Protein AF-A0A2N2F435-F1 (afdb_monomer)

Sequence (342 aa):
MKIKIKKSNLIVPGIILLLVIVFSVFFFSERYNQVNGSFSLNKFQDIAENCEQTNSFGKISFKCSALLERYEEREENTECFFMALVDKDYKLQPITICEEKGVVEFDREEMITEQMVPIELNFYYTRILFGEYNLQKFELSLLMDEEIFELLDKVYPNGAPQMNIRRNALEEVKKAGYYPANDLIIADGKTVKRVFFYLGEIMDAKIEESEMVFDLKLNINREEFLTTLSAQKLSYEKEMDRSTRELSLSNFKDYDMDGITQVMFFYLDEKSNITNADILEYCSKEETDFDSIALCTIAETRNISEFKVKDIDKYIEDVRKSSEDGVVNFDKLIFAFLMLRP

Radius of gyration: 32.24 Å; Cα contacts (8 Å, |Δi|>4): 625; chains: 1; bounding box: 86×68×88 Å

Organism: NCBI:txid2013761

Secondary structure (DSSP, 8-state):
------THHHHHHHHHHHHHHHHHHHHHHHHHHHHH----BSS-HHHHTTSEEEEETTEEEEEEEEEEEEEEEETTTEEEEEEEEE-TTS-EEEEEEEEETTTEE--HHHH-SSSBEEEEEEEEEEEPTTSPEEEEEEEEEEPPHHHHHHHHHHHGGGT---S-B--HHHHHHHHHSEEEEEEEE-GGG-EEEEEEEEEEEEEEEEEETTEEEEEEEEEETTEEEEEEEEESEEEEEETTT---EEEETTTGGGS---EEEEEEEEEEETT----HHHHHHHHTSTT--GGGHHHHHHHHHS-GGGGEES-HHHHHHHHHHT-BTTB---TTSEEEEEEE--

Structure (mmCIF, N/CA/C/O backbone):
data_AF-A0A2N2F435-F1
#
_entry.id   AF-A0A2N2F435-F1
#
loop_
_atom_site.group_PDB
_atom_site.id
_atom_site.type_symbol
_atom_site.label_atom_id
_atom_site.label_alt_id
_atom_site.label_comp_id
_atom_site.label_asym_id
_atom_site.label_entity_id
_atom_site.label_seq_id
_atom_site.pdbx_PDB_ins_code
_atom_site.Cartn_x
_atom_site.Cartn_y
_atom_site.Cartn_z
_atom_site.occupancy
_atom_site.B_iso_or_equiv
_atom_site.auth_seq_id
_atom_site.auth_comp_id
_atom_site.auth_asym_id
_atom_site.auth_atom_id
_atom_site.pdbx_PDB_model_num
ATOM 1 N N . MET A 1 1 ? 51.387 50.678 -57.150 1.00 45.50 1 MET A N 1
ATOM 2 C CA . MET A 1 1 ? 52.231 49.892 -56.221 1.00 45.50 1 MET A CA 1
ATOM 3 C C . MET A 1 1 ? 51.952 48.407 -56.469 1.00 45.50 1 MET A C 1
ATOM 5 O O . MET A 1 1 ? 50.825 47.986 -56.257 1.00 45.50 1 MET A O 1
ATOM 9 N N . LYS A 1 2 ? 52.895 47.632 -57.035 1.00 47.97 2 LYS A N 1
ATOM 10 C CA . LYS A 1 2 ? 52.706 46.187 -57.300 1.00 47.97 2 LYS A CA 1
ATOM 11 C C . LYS A 1 2 ? 53.190 45.399 -56.079 1.00 47.97 2 LYS A C 1
ATOM 13 O O . LYS A 1 2 ? 54.395 45.282 -55.873 1.00 47.97 2 LYS A O 1
ATOM 18 N N . ILE A 1 3 ? 52.267 44.903 -55.257 1.00 57.09 3 ILE A N 1
ATOM 19 C CA . ILE A 1 3 ? 52.600 44.101 -54.073 1.00 57.09 3 ILE A CA 1
ATOM 20 C C . ILE A 1 3 ? 53.081 42.723 -54.554 1.00 57.09 3 ILE A C 1
ATOM 22 O O . ILE A 1 3 ? 52.306 41.937 -55.093 1.00 57.09 3 ILE A O 1
ATOM 26 N N . LYS A 1 4 ? 54.379 42.431 -54.400 1.00 58.16 4 LYS A N 1
ATOM 27 C CA . LYS A 1 4 ? 54.948 41.096 -54.645 1.00 58.16 4 LYS A CA 1
ATOM 28 C C . LYS A 1 4 ? 54.693 40.220 -53.418 1.00 58.16 4 LYS A C 1
ATOM 30 O O . LYS A 1 4 ? 55.495 40.205 -52.489 1.00 58.16 4 LYS A O 1
ATOM 35 N N . ILE A 1 5 ? 53.576 39.500 -53.405 1.00 62.16 5 ILE A N 1
ATOM 36 C CA . ILE A 1 5 ? 53.291 38.505 -52.364 1.00 62.16 5 ILE A CA 1
ATOM 37 C C . ILE A 1 5 ? 54.153 37.264 -52.645 1.00 62.16 5 ILE A C 1
ATOM 39 O O . ILE A 1 5 ? 54.077 36.678 -53.726 1.00 62.16 5 ILE A O 1
ATOM 43 N N . LYS A 1 6 ? 55.008 36.869 -51.693 1.00 65.62 6 LYS A N 1
ATOM 44 C CA . LYS A 1 6 ? 55.746 35.596 -51.770 1.00 65.62 6 LYS A CA 1
ATOM 45 C C . LYS A 1 6 ? 54.745 34.441 -51.689 1.00 65.62 6 LYS A C 1
ATOM 47 O O . LYS A 1 6 ? 53.879 34.455 -50.820 1.00 65.62 6 LYS A O 1
ATOM 52 N N . LYS A 1 7 ? 54.894 33.424 -52.549 1.00 63.28 7 LYS A N 1
ATOM 53 C CA . LYS A 1 7 ? 54.000 32.246 -52.609 1.00 63.28 7 LYS A CA 1
ATOM 54 C C . LYS A 1 7 ? 53.783 31.567 -51.244 1.00 63.28 7 LYS A C 1
ATOM 56 O O . LYS A 1 7 ? 52.703 31.043 -51.008 1.00 63.28 7 LYS A O 1
ATOM 61 N N . SER A 1 8 ? 54.752 31.644 -50.326 1.00 62.69 8 SER A N 1
ATOM 62 C CA . SER A 1 8 ? 54.643 31.126 -48.952 1.00 62.69 8 SER A CA 1
ATOM 63 C C . SER A 1 8 ? 53.549 31.798 -48.109 1.00 62.69 8 SER A C 1
ATOM 65 O O . SER A 1 8 ? 52.962 31.146 -47.253 1.00 62.69 8 SER A O 1
ATOM 67 N N . ASN A 1 9 ? 53.227 33.071 -48.365 1.00 69.25 9 ASN A N 1
ATOM 68 C CA . ASN A 1 9 ? 52.259 33.837 -47.569 1.00 69.25 9 ASN A CA 1
ATOM 69 C C . ASN A 1 9 ? 50.795 33.561 -47.962 1.00 69.25 9 ASN A C 1
ATOM 71 O O . ASN A 1 9 ? 49.891 34.030 -47.280 1.00 69.25 9 ASN A O 1
ATOM 75 N N . LEU A 1 10 ? 50.556 32.807 -49.043 1.00 72.62 10 LEU A N 1
ATOM 76 C CA . LEU A 1 10 ? 49.222 32.368 -49.481 1.00 72.62 10 LEU A CA 1
ATOM 77 C C . LEU A 1 10 ? 48.861 30.960 -48.980 1.00 72.62 10 LEU A C 1
ATOM 79 O O . LEU A 1 10 ? 47.686 30.614 -48.933 1.00 72.62 10 LEU A O 1
ATOM 83 N N . ILE A 1 11 ? 49.854 30.159 -48.577 1.00 78.81 11 ILE A N 1
ATOM 84 C CA . ILE A 1 11 ? 49.644 28.772 -48.133 1.00 78.81 11 ILE A CA 1
ATOM 85 C C . ILE A 1 11 ? 48.959 28.743 -46.762 1.00 78.81 11 ILE A C 1
ATOM 87 O O . ILE A 1 11 ? 47.975 28.036 -46.581 1.00 78.81 11 ILE A O 1
ATOM 91 N N . VAL A 1 12 ? 49.439 29.556 -45.817 1.00 81.81 12 VAL A N 1
ATOM 92 C CA . VAL A 1 12 ? 48.899 29.625 -44.448 1.00 81.81 12 VAL A CA 1
ATOM 93 C C . VAL A 1 12 ? 47.411 30.018 -44.415 1.00 81.81 12 VAL A C 1
ATOM 95 O O . VAL A 1 12 ? 46.631 29.258 -43.843 1.00 81.81 12 VAL A O 1
ATOM 98 N N . PRO A 1 13 ? 46.960 31.122 -45.049 1.00 83.25 13 PRO A N 1
ATOM 99 C CA . PRO A 1 13 ? 45.534 31.454 -45.075 1.00 83.25 13 PRO A CA 1
ATOM 100 C C . PRO A 1 13 ? 44.702 30.427 -45.855 1.00 83.25 13 PRO A C 1
ATOM 102 O O . PRO A 1 13 ? 43.551 30.202 -45.498 1.00 83.25 13 PRO A O 1
ATOM 105 N N . GLY A 1 14 ? 45.275 29.762 -46.866 1.00 86.69 14 GLY A N 1
ATOM 106 C CA . GLY A 1 14 ? 44.610 28.670 -47.582 1.00 86.69 14 GLY A CA 1
ATOM 107 C C . GLY A 1 14 ? 44.338 27.449 -46.698 1.00 86.69 14 GLY A C 1
ATOM 108 O O . GLY A 1 14 ? 43.234 26.914 -46.727 1.00 86.69 14 GLY A O 1
ATOM 109 N N . ILE A 1 15 ? 45.305 27.043 -45.866 1.00 88.50 15 ILE A N 1
ATOM 110 C CA . ILE A 1 15 ? 45.134 25.942 -44.901 1.00 88.50 15 ILE A CA 1
ATOM 111 C C . ILE A 1 15 ? 44.106 26.316 -43.829 1.00 88.50 15 ILE A C 1
ATOM 113 O O . ILE A 1 15 ? 43.246 25.504 -43.501 1.00 88.50 15 ILE A O 1
ATOM 117 N N . ILE A 1 16 ? 44.155 27.548 -43.312 1.00 88.38 16 ILE A N 1
ATOM 118 C CA . ILE A 1 16 ? 43.180 28.025 -42.322 1.00 88.38 16 ILE A CA 1
ATOM 119 C C . ILE A 1 16 ? 41.770 28.031 -42.921 1.00 88.38 16 ILE A C 1
ATOM 121 O O . ILE A 1 16 ? 40.844 27.535 -42.289 1.00 88.38 16 ILE A O 1
ATOM 125 N N . LEU A 1 17 ? 41.603 28.524 -44.153 1.00 89.81 17 LEU A N 1
ATOM 126 C CA . LEU A 1 17 ? 40.316 28.500 -44.849 1.00 89.81 17 LEU A CA 1
ATOM 127 C C . LEU A 1 17 ? 39.808 27.064 -45.036 1.00 89.81 17 LEU A C 1
ATOM 129 O O . LEU A 1 17 ? 38.635 26.800 -44.794 1.00 89.81 17 LEU A O 1
ATOM 133 N N . LEU A 1 18 ? 40.687 26.130 -45.412 1.00 90.38 18 LEU A N 1
ATOM 134 C CA . LEU A 1 18 ? 40.335 24.719 -45.556 1.00 90.38 18 LEU A CA 1
ATOM 135 C C . LEU A 1 18 ? 39.876 24.114 -44.221 1.00 90.38 18 LEU A C 1
ATOM 137 O O . LEU A 1 18 ? 38.847 23.449 -44.183 1.00 90.38 18 LEU A O 1
ATOM 141 N N . LEU A 1 19 ? 40.586 24.389 -43.123 1.00 90.50 19 LEU A N 1
ATOM 142 C CA . LEU A 1 19 ? 40.192 23.937 -41.786 1.00 90.50 19 LEU A CA 1
ATOM 143 C C . LEU A 1 19 ? 38.852 24.536 -41.356 1.00 90.50 19 LEU A C 1
ATOM 145 O O . LEU A 1 19 ? 38.018 23.808 -40.831 1.00 90.50 19 LEU A O 1
ATOM 149 N N . VAL A 1 20 ? 38.608 25.822 -41.626 1.00 91.56 20 VAL A N 1
ATOM 150 C CA . VAL A 1 20 ? 37.315 26.463 -41.344 1.00 91.56 20 VAL A CA 1
ATOM 151 C C . VAL A 1 20 ? 36.203 25.821 -42.167 1.00 91.56 20 VAL A C 1
ATOM 153 O O . VAL A 1 20 ? 35.140 25.558 -41.618 1.00 91.56 20 VAL A O 1
ATOM 156 N N . ILE A 1 21 ? 36.430 25.514 -43.447 1.00 90.12 21 ILE A N 1
ATOM 157 C CA . ILE A 1 21 ? 35.435 24.837 -44.291 1.00 90.12 21 ILE A CA 1
ATOM 158 C C . ILE A 1 21 ? 35.153 23.428 -43.761 1.00 90.12 21 ILE A C 1
ATOM 160 O O . ILE A 1 21 ? 33.991 23.079 -43.591 1.00 90.12 21 ILE A O 1
ATOM 164 N N . VAL A 1 22 ? 36.186 22.643 -43.441 1.00 89.19 22 VAL A N 1
ATOM 165 C CA . VAL A 1 22 ? 36.033 21.286 -42.889 1.00 89.19 22 VAL A CA 1
ATOM 166 C C . VAL A 1 22 ? 35.288 21.324 -41.556 1.00 89.19 22 VAL A C 1
ATOM 168 O O . VAL A 1 22 ? 34.341 20.568 -41.364 1.00 89.19 22 VAL A O 1
ATOM 171 N N . PHE A 1 23 ? 35.657 22.242 -40.662 1.00 87.38 23 PHE A N 1
ATOM 172 C CA . PHE A 1 23 ? 34.996 22.414 -39.371 1.00 87.38 23 PHE A CA 1
ATOM 173 C C . PHE A 1 23 ? 33.547 22.891 -39.530 1.00 87.38 23 PHE A C 1
ATOM 175 O O . PHE A 1 23 ? 32.660 22.400 -38.839 1.00 87.38 23 PHE A O 1
ATOM 182 N N . SER A 1 24 ? 33.280 23.794 -40.479 1.00 85.56 24 SER A N 1
ATOM 183 C CA . SER A 1 24 ? 31.924 24.285 -40.762 1.00 85.56 24 SER A CA 1
ATOM 184 C C . SER A 1 24 ? 31.042 23.191 -41.353 1.00 85.56 24 SER A C 1
ATOM 186 O O . SER A 1 24 ? 29.900 23.047 -40.935 1.00 85.56 24 SER A O 1
ATOM 188 N N . VAL A 1 25 ? 31.568 22.397 -42.291 1.00 85.38 25 VAL A N 1
ATOM 189 C CA . VAL A 1 25 ? 30.866 21.247 -42.885 1.00 85.38 25 VAL A CA 1
ATOM 190 C C . VAL A 1 25 ? 30.602 20.185 -41.820 1.00 85.38 25 VAL A C 1
ATOM 192 O O . VAL A 1 25 ? 29.500 19.652 -41.769 1.00 85.38 25 VAL A O 1
ATOM 195 N N . PHE A 1 26 ? 31.566 19.924 -40.933 1.00 82.38 26 PHE A N 1
ATOM 196 C CA . PHE A 1 26 ? 31.395 19.010 -39.804 1.00 82.38 26 PHE A CA 1
ATOM 197 C C . PHE A 1 26 ? 30.280 19.480 -38.860 1.00 82.38 26 PHE A C 1
ATOM 199 O O . PHE A 1 26 ? 29.346 18.727 -38.595 1.00 82.38 26 PHE A O 1
ATOM 206 N N . PHE A 1 27 ? 30.310 20.747 -38.430 1.00 79.00 27 PHE A N 1
ATOM 207 C CA . PHE A 1 27 ? 29.257 21.326 -37.590 1.00 79.00 27 PHE A CA 1
ATOM 208 C C . PHE A 1 27 ? 27.891 21.333 -38.280 1.00 79.00 27 PHE A C 1
ATOM 210 O O . PHE A 1 27 ? 26.880 21.046 -37.643 1.00 79.00 27 PHE A O 1
ATOM 217 N N . PHE A 1 28 ? 27.843 21.644 -39.577 1.00 76.00 28 PHE A N 1
ATOM 218 C CA . PHE A 1 28 ? 26.595 21.658 -40.335 1.00 76.00 28 PHE A CA 1
ATOM 219 C C . PHE A 1 28 ? 26.034 20.244 -40.525 1.00 76.00 28 PHE A C 1
ATOM 221 O O . PHE A 1 28 ? 24.831 20.052 -40.389 1.00 76.00 28 PHE A O 1
ATOM 228 N N . SER A 1 29 ? 26.891 19.247 -40.765 1.00 69.81 29 SER A N 1
ATOM 229 C CA . SER A 1 29 ? 26.504 17.836 -40.856 1.00 69.81 29 SER A CA 1
ATOM 230 C C . SER A 1 29 ? 25.998 17.286 -39.522 1.00 69.81 29 SER A C 1
ATOM 232 O O . SER A 1 29 ? 24.996 16.577 -39.508 1.00 69.81 29 SER A O 1
ATOM 234 N N . GLU A 1 30 ? 26.658 17.603 -38.405 1.00 67.94 30 GLU A N 1
ATOM 235 C CA . GLU A 1 30 ? 26.198 17.233 -37.058 1.00 67.94 30 GLU A CA 1
ATOM 236 C C . GLU A 1 30 ? 24.819 17.833 -36.771 1.00 67.94 30 GLU A C 1
ATOM 238 O O . GLU A 1 30 ? 23.892 17.125 -36.379 1.00 67.94 30 GLU A O 1
ATOM 243 N N . ARG A 1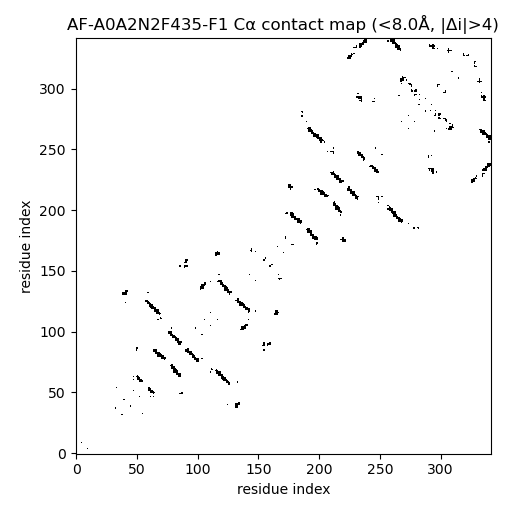 31 ? 24.643 19.129 -37.058 1.00 65.25 31 ARG A N 1
ATOM 244 C CA . ARG A 1 31 ? 23.368 19.808 -36.817 1.00 65.25 31 ARG A CA 1
ATOM 245 C C . ARG A 1 31 ? 22.255 19.334 -37.751 1.00 65.25 31 ARG A C 1
ATOM 247 O O . ARG A 1 31 ? 21.111 19.249 -37.325 1.00 65.25 31 ARG A O 1
ATOM 254 N N . TYR A 1 32 ? 22.568 19.018 -39.006 1.00 65.25 32 TYR A N 1
ATOM 255 C CA . TYR A 1 32 ? 21.594 18.487 -39.961 1.00 65.25 32 TYR A CA 1
ATOM 256 C C . TYR A 1 32 ? 21.107 17.093 -39.547 1.00 65.25 32 TYR A C 1
ATOM 258 O O . TYR A 1 32 ? 19.903 16.849 -39.551 1.00 65.25 32 TYR A O 1
ATOM 266 N N . ASN A 1 33 ? 22.013 16.215 -39.103 1.00 60.62 33 ASN A N 1
ATOM 267 C CA . ASN A 1 33 ? 21.654 14.887 -38.596 1.00 60.62 33 ASN A CA 1
ATOM 268 C C . ASN A 1 33 ? 20.862 14.953 -37.278 1.00 60.62 33 ASN A C 1
ATOM 270 O O . ASN A 1 33 ? 19.983 14.125 -37.065 1.00 60.62 33 ASN A O 1
ATOM 274 N N . GLN A 1 34 ? 21.110 15.958 -36.429 1.00 57.75 34 GLN A N 1
ATOM 275 C CA . GLN A 1 34 ? 20.290 16.208 -35.236 1.00 57.75 34 GLN A CA 1
ATOM 276 C C . GLN A 1 34 ? 18.856 16.662 -35.552 1.00 57.75 34 GLN A C 1
ATOM 278 O O . GLN A 1 34 ? 17.964 16.415 -34.746 1.00 57.75 34 GLN A O 1
ATOM 283 N N . VAL A 1 35 ? 18.630 17.347 -36.680 1.00 53.97 35 VAL A N 1
ATOM 284 C CA . VAL A 1 35 ? 17.336 17.983 -36.998 1.00 53.97 35 VAL A CA 1
ATOM 285 C C . VAL A 1 35 ? 16.493 17.160 -37.984 1.00 53.97 35 VAL A C 1
ATOM 287 O O . VAL A 1 35 ? 15.274 17.184 -37.875 1.00 53.97 35 VAL A O 1
ATOM 290 N N . ASN A 1 36 ? 17.110 16.415 -38.913 1.00 48.41 36 ASN A N 1
ATOM 291 C CA . ASN A 1 36 ? 16.413 15.766 -40.039 1.00 48.41 36 ASN A CA 1
ATOM 292 C C . ASN A 1 36 ? 16.438 14.219 -40.048 1.00 48.41 36 ASN A C 1
ATOM 294 O O . ASN A 1 36 ? 16.112 13.613 -41.064 1.00 48.41 36 ASN A O 1
ATOM 298 N N . GLY A 1 37 ? 16.752 13.575 -38.919 1.00 56.16 37 GLY A N 1
ATOM 299 C CA . GLY A 1 37 ? 16.085 12.317 -38.548 1.00 56.16 37 GLY A CA 1
ATOM 300 C C . GLY A 1 37 ? 16.414 11.043 -39.339 1.00 56.16 37 GLY A C 1
ATOM 301 O O . GLY A 1 37 ? 15.502 10.338 -39.756 1.00 56.16 37 GLY A O 1
ATOM 302 N N . SER A 1 38 ? 17.690 10.669 -39.456 1.00 62.44 38 SER A N 1
ATOM 303 C CA . SER A 1 38 ? 18.047 9.249 -39.611 1.00 62.44 38 SER A CA 1
ATOM 304 C C . SER A 1 38 ? 19.236 8.917 -38.711 1.00 62.44 38 SER A C 1
ATOM 306 O O . SER A 1 38 ? 20.392 9.161 -39.066 1.00 62.44 38 SER A O 1
ATOM 308 N N . PHE A 1 39 ? 18.955 8.416 -37.512 1.00 72.75 39 PHE A N 1
ATOM 309 C CA . PHE A 1 39 ? 19.955 7.789 -36.652 1.00 72.75 39 PHE A CA 1
ATOM 310 C C . PHE A 1 39 ? 19.885 6.270 -36.842 1.00 72.75 39 PHE A C 1
ATOM 312 O O . PHE A 1 39 ? 18.832 5.733 -37.169 1.00 72.75 39 PHE A O 1
ATOM 319 N N . SER A 1 40 ? 21.015 5.595 -36.652 1.00 81.81 40 SER A N 1
ATOM 320 C CA . SER A 1 40 ? 21.094 4.134 -36.603 1.00 81.81 40 SER A CA 1
ATOM 321 C C . SER A 1 40 ? 21.478 3.755 -35.184 1.00 81.81 40 SER A C 1
ATOM 323 O O . SER A 1 40 ? 22.505 4.239 -34.694 1.00 81.81 40 SER A O 1
ATOM 325 N N . LEU A 1 41 ? 20.651 2.948 -34.526 1.00 87.12 41 LEU A N 1
ATOM 326 C CA . LEU A 1 41 ? 20.967 2.334 -33.242 1.00 87.12 41 LEU A CA 1
ATOM 327 C C . LEU A 1 41 ? 21.522 0.930 -33.483 1.00 87.12 41 LEU A C 1
ATOM 329 O O . LEU A 1 41 ? 21.009 0.194 -34.324 1.00 87.12 41 LEU A O 1
ATOM 333 N N . ASN A 1 42 ? 22.538 0.536 -32.718 1.00 88.62 42 ASN A N 1
ATOM 334 C CA . ASN A 1 42 ? 23.088 -0.817 -32.801 1.00 88.62 42 ASN A CA 1
ATOM 335 C C . ASN A 1 42 ? 22.117 -1.896 -32.276 1.00 88.62 42 ASN A C 1
ATOM 337 O O . ASN A 1 42 ? 22.265 -3.075 -32.599 1.00 88.62 42 ASN A O 1
ATOM 341 N N . LYS A 1 43 ? 21.154 -1.503 -31.432 1.00 89.56 43 LYS A N 1
ATOM 342 C CA . LYS A 1 43 ? 20.150 -2.361 -30.790 1.00 89.56 43 LYS A CA 1
ATOM 343 C C . LYS A 1 43 ? 18.820 -1.617 -30.635 1.00 89.56 43 LYS A C 1
ATOM 345 O O . LYS A 1 43 ? 18.798 -0.391 -30.610 1.00 89.56 43 LYS A O 1
ATOM 350 N N . PHE A 1 44 ? 17.727 -2.377 -30.522 1.00 91.00 44 PHE A N 1
ATOM 351 C CA . PHE A 1 44 ? 16.374 -1.911 -30.163 1.00 91.00 44 PHE A CA 1
ATOM 352 C C . PHE A 1 44 ? 15.809 -0.739 -30.990 1.00 91.00 44 PHE A C 1
ATOM 354 O O . PHE A 1 44 ? 14.992 0.030 -30.487 1.00 91.00 44 PHE A O 1
ATOM 361 N N . GLN A 1 45 ? 16.194 -0.626 -32.267 1.00 89.06 45 GLN A N 1
ATOM 362 C CA . GLN A 1 45 ? 15.671 0.390 -33.190 1.00 89.06 45 GLN A CA 1
ATOM 363 C C . GLN A 1 45 ? 14.134 0.364 -33.258 1.00 89.06 45 GLN A C 1
ATOM 365 O O . GLN A 1 45 ? 13.510 1.407 -33.095 1.00 89.06 45 GLN A O 1
ATOM 370 N N . ASP A 1 46 ? 13.539 -0.822 -33.410 1.00 86.75 46 ASP A N 1
ATOM 371 C CA . ASP A 1 46 ? 12.085 -0.995 -33.547 1.00 86.75 46 ASP A CA 1
ATOM 372 C C . ASP A 1 46 ? 11.315 -0.570 -32.282 1.00 86.75 46 ASP A C 1
ATOM 374 O O . ASP A 1 46 ? 10.194 -0.073 -32.357 1.00 86.75 46 ASP A O 1
ATOM 378 N N . ILE A 1 47 ? 11.926 -0.731 -31.102 1.00 88.62 47 ILE A N 1
ATOM 379 C CA . ILE A 1 47 ? 11.340 -0.305 -29.821 1.00 88.62 47 ILE A CA 1
ATOM 380 C C . ILE A 1 47 ? 11.396 1.221 -29.716 1.00 88.62 47 ILE A C 1
ATOM 382 O O . ILE A 1 47 ? 10.406 1.859 -29.363 1.00 88.62 47 ILE A O 1
ATOM 386 N N . ALA A 1 48 ? 12.543 1.808 -30.069 1.00 87.12 48 ALA A N 1
ATOM 387 C CA . ALA A 1 48 ? 12.808 3.238 -29.960 1.00 87.12 48 ALA A CA 1
ATOM 388 C C . ALA A 1 48 ? 11.819 4.110 -30.758 1.00 87.12 48 ALA A C 1
ATOM 390 O O . ALA A 1 48 ? 11.555 5.248 -30.370 1.00 87.12 48 ALA A O 1
ATOM 391 N N . GLU A 1 49 ? 11.229 3.584 -31.837 1.00 84.81 49 GLU A N 1
ATOM 392 C CA . GLU A 1 49 ? 10.223 4.289 -32.644 1.00 84.81 49 GLU A CA 1
ATOM 393 C C . GLU A 1 49 ? 8.943 4.633 -31.870 1.00 84.81 49 GLU A C 1
ATOM 395 O O . GLU A 1 49 ? 8.263 5.608 -32.209 1.00 84.81 49 GLU A O 1
ATOM 400 N N . ASN A 1 50 ? 8.633 3.881 -30.814 1.00 86.56 50 ASN A N 1
ATOM 401 C CA . ASN A 1 50 ? 7.452 4.076 -29.975 1.00 86.56 50 ASN A CA 1
ATOM 402 C C . ASN A 1 50 ? 7.723 4.932 -28.729 1.00 86.56 50 ASN A C 1
ATOM 404 O O . ASN A 1 50 ? 6.796 5.230 -27.984 1.00 86.56 50 ASN A O 1
ATOM 408 N N . CYS A 1 51 ? 8.965 5.364 -28.525 1.00 91.06 51 CYS A N 1
ATOM 409 C CA . CYS A 1 51 ? 9.407 6.032 -27.307 1.00 91.06 51 CYS A CA 1
ATOM 410 C C . CYS A 1 51 ? 9.560 7.549 -27.485 1.00 91.06 51 CYS A C 1
ATOM 412 O O . CYS A 1 51 ? 9.696 8.067 -28.598 1.00 91.06 51 CYS A O 1
ATOM 414 N N . GLU A 1 52 ? 9.588 8.274 -26.370 1.00 90.94 52 GLU A N 1
ATOM 415 C CA . GLU A 1 52 ? 9.969 9.681 -26.338 1.00 90.94 52 GLU A CA 1
ATOM 416 C C . GLU A 1 52 ? 11.485 9.819 -26.496 1.00 90.94 52 GLU A C 1
ATOM 418 O O . GLU A 1 52 ? 12.265 9.220 -25.755 1.00 90.94 52 GLU A O 1
ATOM 423 N N . GLN A 1 53 ? 11.915 10.619 -27.471 1.00 91.19 53 GLN A N 1
ATOM 424 C CA . GLN A 1 53 ? 13.325 10.795 -27.806 1.00 91.19 53 GLN A CA 1
ATOM 425 C C . GLN A 1 53 ? 13.875 12.096 -27.218 1.00 91.19 53 GLN A C 1
ATOM 427 O O . GLN A 1 53 ? 13.359 13.180 -27.488 1.00 91.19 53 G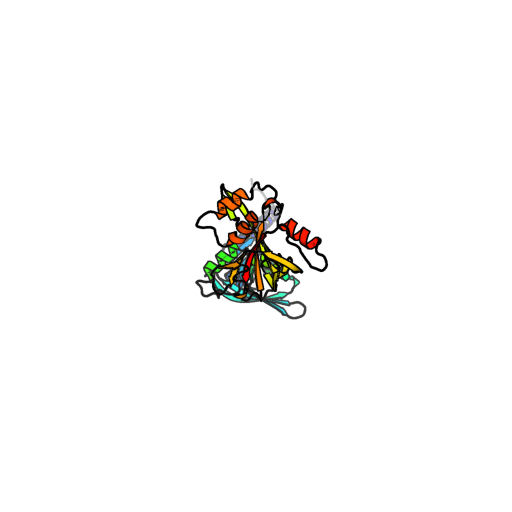LN A O 1
ATOM 432 N N . THR A 1 54 ? 15.006 12.003 -26.517 1.00 90.44 54 THR A N 1
ATOM 433 C CA . THR A 1 54 ? 15.791 13.164 -26.083 1.00 90.44 54 THR A CA 1
ATOM 434 C C . THR A 1 54 ? 17.178 13.136 -26.716 1.00 90.44 54 THR A C 1
ATOM 436 O O . THR A 1 54 ? 17.929 12.170 -26.589 1.00 90.44 54 THR A O 1
ATOM 439 N N . ASN A 1 55 ? 17.543 14.228 -27.392 1.00 85.44 55 ASN A N 1
ATOM 440 C CA . ASN A 1 55 ? 18.832 14.372 -28.065 1.00 85.44 55 ASN A CA 1
ATOM 441 C C . ASN A 1 55 ? 19.733 15.354 -27.320 1.00 85.44 55 ASN A C 1
ATOM 443 O O . ASN A 1 55 ? 19.336 16.477 -27.012 1.00 85.44 55 ASN A O 1
ATOM 447 N N . SER A 1 56 ? 20.988 14.967 -27.115 1.00 83.56 56 SER A N 1
ATOM 448 C CA . SER A 1 56 ? 22.052 15.867 -26.671 1.00 83.56 56 SER A CA 1
ATOM 449 C C . SER A 1 56 ? 23.328 15.630 -27.485 1.00 83.56 56 SER A C 1
ATOM 451 O O . SER A 1 56 ? 23.386 14.760 -28.355 1.00 83.56 56 SER A O 1
ATOM 453 N N . PHE A 1 57 ? 24.352 16.464 -27.298 1.00 80.94 57 PHE A N 1
ATOM 454 C CA . PHE A 1 57 ? 25.566 16.380 -28.112 1.00 80.94 57 PHE A CA 1
ATOM 455 C C . PHE A 1 57 ? 26.233 14.999 -27.974 1.00 80.94 57 PHE A C 1
ATOM 457 O O . PHE A 1 57 ? 26.717 14.641 -26.901 1.00 80.94 57 PHE A O 1
ATOM 464 N N . GLY A 1 58 ? 26.232 14.220 -29.063 1.00 83.00 58 GLY A N 1
ATOM 465 C CA . GLY A 1 58 ? 26.793 12.866 -29.111 1.00 83.00 58 GLY A CA 1
ATOM 466 C C . GLY A 1 58 ? 26.016 11.790 -28.340 1.00 83.00 58 GLY A C 1
ATOM 467 O O . GLY A 1 58 ? 26.493 10.658 -28.273 1.00 83.00 58 GLY A O 1
ATOM 468 N N . LYS A 1 59 ? 24.840 12.100 -27.778 1.00 90.25 59 LYS A N 1
ATOM 469 C CA . LYS A 1 59 ? 24.027 11.159 -26.994 1.00 90.25 59 LYS A CA 1
ATOM 470 C C . LYS A 1 59 ? 22.557 11.234 -27.387 1.00 90.25 59 LYS A C 1
ATOM 472 O O . LYS A 1 59 ? 22.039 12.311 -27.679 1.00 90.25 59 LYS A O 1
ATOM 477 N N . ILE A 1 60 ? 21.892 10.092 -27.353 1.00 91.62 60 ILE A N 1
ATOM 478 C CA . ILE A 1 60 ? 20.452 9.974 -27.572 1.00 91.62 60 ILE A CA 1
ATOM 479 C C . ILE A 1 60 ? 19.886 9.061 -26.493 1.00 91.62 60 ILE A C 1
ATOM 481 O O . ILE A 1 60 ? 20.510 8.055 -26.149 1.00 91.62 60 ILE A O 1
ATOM 485 N N . SER A 1 61 ? 18.744 9.437 -25.934 1.00 93.69 61 SER A N 1
ATOM 486 C CA . SER A 1 61 ? 18.009 8.596 -25.000 1.00 93.69 61 SER A CA 1
ATOM 487 C C . SER A 1 61 ? 16.564 8.430 -25.433 1.00 93.69 61 SER A C 1
ATOM 489 O O . SER A 1 61 ? 15.978 9.339 -26.027 1.00 93.69 61 SER A O 1
ATOM 491 N N . PHE A 1 62 ? 16.014 7.261 -25.131 1.00 94.94 62 PHE A N 1
ATOM 492 C CA . PHE A 1 62 ? 14.626 6.908 -25.395 1.00 94.94 62 PHE A CA 1
ATOM 493 C C . PHE A 1 62 ? 13.958 6.525 -24.089 1.00 94.94 62 PHE A C 1
ATOM 495 O O . PHE A 1 62 ? 14.504 5.694 -23.368 1.00 94.94 62 PHE A O 1
ATOM 502 N N . LYS A 1 63 ? 12.800 7.124 -23.822 1.00 95.44 63 LYS A N 1
ATOM 503 C CA . LYS A 1 63 ? 11.964 6.867 -22.652 1.00 95.44 63 LYS A CA 1
ATOM 504 C C . LYS A 1 63 ? 10.629 6.289 -23.113 1.00 95.44 63 LYS A C 1
ATOM 506 O O . LYS A 1 63 ? 9.956 6.894 -23.946 1.00 95.44 63 LYS A O 1
ATOM 511 N N . CYS A 1 64 ? 10.260 5.119 -22.612 1.00 94.88 64 CYS A N 1
ATOM 512 C CA . CYS A 1 64 ? 9.042 4.412 -23.004 1.00 94.88 64 CYS A CA 1
ATOM 513 C C . CYS A 1 64 ? 8.280 3.949 -21.764 1.00 94.88 64 CYS A C 1
ATOM 515 O O . CYS A 1 64 ? 8.893 3.607 -20.759 1.00 94.88 64 CYS A O 1
ATOM 517 N N . SER A 1 65 ? 6.956 3.866 -21.843 1.00 95.00 65 SER A N 1
ATOM 518 C CA . SER A 1 65 ? 6.155 3.200 -20.813 1.00 95.00 65 SER A CA 1
ATOM 519 C C . SER A 1 65 ? 5.956 1.734 -21.185 1.00 95.00 65 SER A C 1
ATOM 521 O O . SER A 1 65 ? 5.695 1.409 -22.347 1.00 95.00 65 SER A O 1
ATOM 523 N N . ALA A 1 66 ? 6.068 0.839 -20.211 1.00 94.25 66 ALA A N 1
ATOM 524 C CA . ALA A 1 66 ? 5.838 -0.585 -20.409 1.00 94.25 66 ALA A CA 1
ATOM 525 C C . ALA A 1 66 ? 5.212 -1.229 -19.167 1.00 94.25 66 ALA A C 1
ATOM 527 O O . ALA A 1 66 ? 5.237 -0.673 -18.071 1.00 94.25 66 ALA A O 1
ATOM 528 N N . LEU A 1 67 ? 4.656 -2.423 -19.347 1.00 92.56 67 LEU A N 1
ATOM 529 C CA . LEU A 1 67 ? 4.230 -3.306 -18.265 1.00 92.56 67 LEU A CA 1
ATOM 530 C C . LEU A 1 67 ? 5.201 -4.485 -18.207 1.00 92.56 67 LEU A C 1
ATOM 532 O O . LEU A 1 67 ? 5.277 -5.265 -19.155 1.00 92.56 67 LEU A O 1
ATOM 536 N N . LEU A 1 68 ? 5.961 -4.609 -17.123 1.00 93.69 68 LEU A N 1
ATOM 537 C CA . LEU A 1 68 ? 6.833 -5.750 -16.878 1.00 93.69 68 LEU A CA 1
ATOM 538 C C . LEU A 1 68 ? 6.009 -6.938 -16.399 1.00 93.69 68 LEU A C 1
ATOM 540 O O . LEU A 1 68 ? 5.349 -6.865 -15.367 1.00 93.69 68 LEU A O 1
ATOM 544 N N . GLU A 1 69 ? 6.058 -8.030 -17.154 1.00 91.38 69 GLU A N 1
ATOM 545 C CA . GLU A 1 69 ? 5.298 -9.245 -16.856 1.00 91.38 69 GLU A CA 1
ATOM 546 C C . GLU A 1 69 ? 6.141 -10.254 -16.084 1.00 91.38 69 GLU A C 1
ATOM 548 O O . GLU A 1 69 ? 5.666 -10.881 -15.142 1.00 91.38 69 GLU A O 1
ATOM 553 N N . ARG A 1 70 ? 7.394 -10.450 -16.511 1.00 90.94 70 ARG A N 1
ATOM 554 C CA . ARG A 1 70 ? 8.312 -11.399 -15.877 1.00 90.94 70 ARG A CA 1
ATOM 555 C C . ARG A 1 70 ? 9.770 -11.105 -16.208 1.00 90.94 70 ARG A C 1
ATOM 557 O O . ARG A 1 70 ? 10.098 -10.511 -17.237 1.00 90.94 70 ARG A O 1
ATOM 564 N N . TYR A 1 71 ? 10.635 -11.626 -15.351 1.00 92.06 71 TYR A N 1
ATOM 565 C CA . TYR A 1 71 ? 12.087 -11.558 -15.449 1.00 92.06 71 TYR A CA 1
ATOM 566 C C . TYR A 1 71 ? 12.679 -12.971 -15.409 1.00 92.06 71 TYR A C 1
ATOM 568 O O . TYR A 1 71 ? 12.243 -13.810 -14.620 1.00 92.06 71 TYR A O 1
ATOM 576 N N . GLU A 1 72 ? 13.676 -13.230 -16.252 1.00 91.75 72 GLU A N 1
ATOM 577 C CA . GLU A 1 72 ? 14.446 -14.475 -16.258 1.00 91.75 72 GLU A CA 1
ATOM 578 C C . GLU A 1 72 ? 15.947 -14.166 -16.297 1.00 91.75 72 GLU A C 1
ATOM 580 O O . GLU A 1 72 ? 16.420 -13.462 -17.191 1.00 91.75 72 GLU A O 1
ATOM 585 N N . GLU A 1 73 ? 16.718 -14.767 -15.390 1.00 89.62 73 GLU A N 1
ATOM 586 C CA . GLU A 1 73 ? 18.171 -14.876 -15.554 1.00 89.62 73 GLU A CA 1
ATOM 587 C C . GLU A 1 73 ? 18.466 -16.031 -16.521 1.00 89.62 73 GLU A C 1
ATOM 589 O O . GLU A 1 73 ? 18.075 -17.176 -16.271 1.00 89.62 73 GLU A O 1
ATOM 594 N N . ARG A 1 74 ? 19.133 -15.740 -17.644 1.00 86.19 74 ARG A N 1
ATOM 595 C CA . ARG A 1 74 ? 19.560 -16.738 -18.634 1.00 86.19 74 ARG A CA 1
ATOM 596 C C . ARG A 1 74 ? 21.075 -16.769 -18.712 1.00 86.19 74 ARG A C 1
ATOM 598 O O . ARG A 1 74 ? 21.706 -15.731 -18.860 1.00 86.19 74 ARG A O 1
ATOM 605 N N . GLU A 1 75 ? 21.646 -17.973 -18.677 1.00 79.88 75 GLU A N 1
ATOM 606 C CA . GLU A 1 75 ? 23.105 -18.166 -18.636 1.00 79.88 75 GLU A CA 1
ATOM 607 C C . GLU A 1 75 ? 23.749 -17.392 -17.454 1.00 79.88 75 GLU A C 1
ATOM 609 O O . GLU A 1 75 ? 23.059 -16.766 -16.653 1.00 79.88 75 GLU A O 1
ATOM 614 N N . GLU A 1 76 ? 25.065 -17.472 -17.243 1.00 78.88 76 GLU A N 1
ATOM 615 C CA . GLU A 1 76 ? 25.667 -16.884 -16.028 1.00 78.88 76 GLU A CA 1
ATOM 616 C C . GLU A 1 76 ? 25.643 -15.337 -16.000 1.00 78.88 76 GLU A C 1
ATOM 618 O O . GLU A 1 76 ? 25.861 -14.747 -14.939 1.00 78.88 76 GLU A O 1
ATOM 623 N N . ASN A 1 77 ? 25.353 -14.658 -17.121 1.00 87.50 77 ASN A N 1
ATOM 624 C CA . ASN A 1 77 ? 25.519 -13.201 -17.229 1.00 87.50 77 ASN A CA 1
ATOM 625 C C . ASN A 1 77 ? 24.465 -12.452 -18.071 1.00 87.50 77 ASN A C 1
ATOM 627 O O . ASN A 1 77 ? 24.701 -11.295 -18.420 1.00 87.50 77 ASN A O 1
ATOM 631 N N . THR A 1 78 ? 23.322 -13.055 -18.409 1.00 92.19 78 THR A N 1
ATOM 632 C CA . THR A 1 78 ? 22.278 -12.384 -19.206 1.00 92.19 78 THR A CA 1
ATOM 633 C C . THR A 1 78 ? 20.964 -12.278 -18.437 1.00 92.19 78 THR A C 1
ATOM 635 O O . THR A 1 78 ? 20.514 -13.216 -17.782 1.00 92.19 78 THR A O 1
ATOM 638 N N . GLU A 1 79 ? 20.332 -11.116 -18.531 1.00 92.50 79 GLU A N 1
ATOM 639 C CA . GLU A 1 79 ? 19.040 -10.8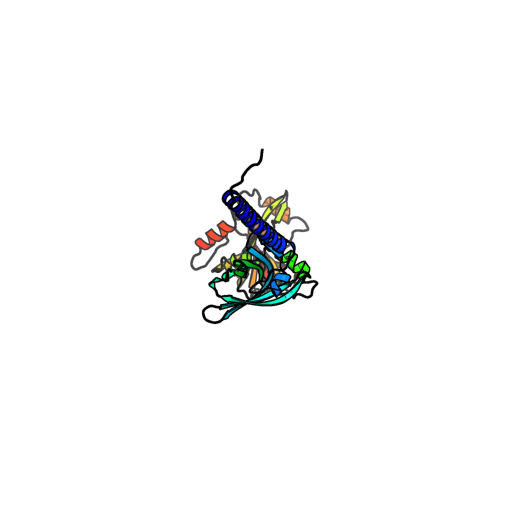09 -17.927 1.00 92.50 79 GLU A CA 1
ATOM 640 C C . GLU A 1 79 ? 18.019 -10.554 -19.020 1.00 92.50 79 GLU A C 1
ATOM 642 O O . GLU A 1 79 ? 18.246 -9.726 -19.902 1.00 92.50 79 GLU A O 1
ATOM 647 N N . CYS A 1 80 ? 16.906 -11.280 -18.965 1.00 93.81 80 CYS A N 1
ATOM 648 C CA . CYS A 1 80 ? 15.821 -11.179 -19.924 1.00 93.81 80 CYS A CA 1
ATOM 649 C C . CYS A 1 80 ? 14.550 -10.642 -19.262 1.00 93.81 80 CYS A C 1
ATOM 651 O O . CYS A 1 80 ? 14.031 -11.222 -18.307 1.00 93.81 80 CYS A O 1
ATOM 653 N N . PHE A 1 81 ? 14.009 -9.576 -19.838 1.00 94.69 81 PHE A N 1
ATOM 654 C CA . PHE A 1 81 ? 12.792 -8.898 -19.414 1.00 94.69 81 PHE A CA 1
ATOM 655 C C . PHE A 1 81 ? 11.703 -9.131 -20.453 1.00 94.69 81 PHE A C 1
ATOM 657 O O . PHE A 1 81 ? 11.887 -8.828 -21.635 1.00 94.69 81 PHE A O 1
ATOM 664 N N . PHE A 1 82 ? 10.570 -9.666 -20.013 1.00 94.31 82 PHE A N 1
ATOM 665 C CA . PHE A 1 82 ? 9.386 -9.869 -20.842 1.00 94.31 82 PHE A CA 1
ATOM 666 C C . PHE A 1 82 ? 8.357 -8.826 -20.443 1.00 94.31 82 PHE A C 1
ATOM 668 O O . PHE A 1 82 ? 7.959 -8.750 -19.278 1.00 94.31 82 PHE A O 1
ATOM 675 N N . MET A 1 83 ? 7.990 -7.984 -21.399 1.00 93.88 83 MET A N 1
ATOM 676 C CA . MET A 1 83 ? 7.223 -6.776 -21.134 1.00 93.88 83 MET A CA 1
ATOM 677 C C . MET A 1 83 ? 6.205 -6.544 -22.243 1.00 93.88 83 MET A C 1
ATOM 679 O O . MET A 1 83 ? 6.399 -6.980 -23.378 1.00 93.88 83 MET A O 1
ATOM 683 N N . ALA A 1 84 ? 5.170 -5.775 -21.939 1.00 92.69 84 ALA A N 1
ATOM 684 C CA . ALA A 1 84 ? 4.285 -5.183 -22.924 1.00 92.69 84 ALA A CA 1
ATOM 685 C C . ALA A 1 84 ? 4.601 -3.686 -23.052 1.00 92.69 84 ALA A C 1
ATOM 687 O O . ALA A 1 84 ? 4.330 -2.907 -22.140 1.00 92.69 84 ALA A O 1
ATOM 688 N N . LEU A 1 85 ? 5.204 -3.285 -24.172 1.00 93.88 85 LEU A N 1
ATOM 689 C CA . LEU A 1 85 ? 5.492 -1.888 -24.493 1.00 93.88 85 LEU A CA 1
ATOM 690 C C . LEU A 1 85 ? 4.196 -1.158 -24.839 1.00 93.88 85 LEU A C 1
ATOM 692 O O . LEU A 1 85 ? 3.385 -1.679 -25.604 1.00 93.88 85 LEU A O 1
ATOM 696 N N . VAL A 1 86 ? 4.027 0.055 -24.325 1.00 92.62 86 VAL A N 1
ATOM 697 C CA . VAL A 1 86 ? 2.912 0.924 -24.698 1.00 92.62 86 VAL A CA 1
ATOM 698 C C . VAL A 1 86 ? 3.338 1.762 -25.898 1.00 92.62 86 VAL A C 1
ATOM 700 O O . VAL A 1 86 ? 4.276 2.552 -25.805 1.00 92.62 86 VAL A O 1
ATOM 703 N N . ASP A 1 87 ? 2.676 1.570 -27.038 1.00 90.44 87 ASP A N 1
ATOM 704 C CA . ASP A 1 87 ? 2.945 2.366 -28.234 1.00 90.44 87 ASP A CA 1
ATOM 705 C C . ASP A 1 87 ? 2.257 3.743 -28.201 1.00 90.44 87 ASP A C 1
ATOM 707 O O . ASP A 1 87 ? 1.516 4.092 -27.278 1.00 90.44 87 ASP A O 1
ATOM 711 N N . LYS A 1 88 ? 2.501 4.551 -29.237 1.00 87.19 88 LYS A N 1
ATOM 712 C CA . LYS A 1 88 ? 1.947 5.911 -29.367 1.00 87.19 88 LYS A CA 1
ATOM 713 C C . LYS A 1 88 ? 0.418 5.954 -29.478 1.00 87.19 88 LYS A C 1
ATOM 715 O O . LYS A 1 88 ? -0.166 7.004 -29.217 1.00 87.19 88 LYS A O 1
ATOM 720 N N . ASP A 1 89 ? -0.212 4.840 -29.849 1.00 88.94 89 ASP A N 1
ATOM 721 C CA . ASP A 1 89 ? -1.666 4.677 -29.913 1.00 88.94 89 ASP A CA 1
ATOM 722 C C . ASP A 1 89 ? -2.228 4.031 -28.628 1.00 88.94 89 ASP A C 1
ATOM 724 O O . ASP A 1 89 ? -3.405 3.668 -28.585 1.00 88.94 89 ASP A O 1
ATOM 728 N N . TYR A 1 90 ? -1.405 3.884 -27.583 1.00 89.56 90 TYR A N 1
ATOM 729 C CA . TYR A 1 90 ? -1.732 3.222 -26.318 1.00 89.56 90 TYR A CA 1
ATOM 730 C C . TYR A 1 90 ? -2.109 1.743 -26.460 1.00 89.56 90 TYR A C 1
ATOM 732 O O . TYR A 1 90 ? -2.867 1.204 -25.649 1.00 89.56 90 TYR A O 1
ATOM 740 N N . LYS A 1 91 ? -1.571 1.062 -27.476 1.00 90.38 91 LYS A N 1
ATOM 741 C CA . LYS A 1 91 ? -1.681 -0.393 -27.612 1.00 90.38 91 LYS A CA 1
ATOM 742 C C . LYS A 1 91 ? -0.473 -1.071 -26.989 1.00 90.38 91 LYS A C 1
ATOM 744 O O . LYS A 1 91 ? 0.640 -0.551 -27.004 1.00 90.38 91 LYS A O 1
ATOM 749 N N . LEU A 1 92 ? -0.716 -2.267 -26.464 1.00 90.81 92 LEU A N 1
ATOM 750 C CA . LEU A 1 92 ? 0.314 -3.112 -25.882 1.00 90.81 92 LEU A CA 1
ATOM 751 C C . LEU A 1 92 ? 0.981 -3.968 -26.958 1.00 90.81 92 LEU A C 1
ATOM 753 O O . LEU A 1 92 ? 0.314 -4.741 -27.649 1.00 90.81 92 LEU A O 1
ATOM 757 N N . GLN A 1 93 ? 2.300 -3.852 -27.069 1.00 91.25 93 GLN A N 1
ATOM 758 C CA . GLN A 1 93 ? 3.129 -4.666 -27.949 1.00 91.25 93 GLN A CA 1
ATOM 759 C C . GLN A 1 93 ? 4.048 -5.556 -27.104 1.00 91.25 93 GLN A C 1
ATOM 761 O O . GLN A 1 93 ? 4.859 -5.030 -26.339 1.00 91.25 93 GLN A O 1
ATOM 766 N N . PRO A 1 94 ? 3.953 -6.893 -27.207 1.00 92.50 94 PRO A N 1
ATOM 767 C CA . PRO A 1 94 ? 4.826 -7.777 -26.451 1.00 92.50 94 PRO A CA 1
ATOM 768 C C . PRO A 1 94 ? 6.265 -7.639 -26.951 1.00 92.50 94 PRO A C 1
ATOM 770 O O . PRO A 1 94 ? 6.538 -7.757 -28.147 1.00 92.50 94 PRO A O 1
ATOM 773 N N . ILE A 1 95 ? 7.190 -7.421 -26.024 1.00 94.25 95 ILE A N 1
ATOM 774 C CA . ILE A 1 95 ? 8.618 -7.291 -26.288 1.00 94.25 95 ILE A CA 1
ATOM 775 C C . ILE A 1 95 ? 9.422 -8.174 -25.333 1.00 94.25 95 ILE A C 1
ATOM 777 O O . ILE A 1 95 ? 9.000 -8.522 -24.229 1.00 94.25 95 ILE A O 1
ATOM 781 N N . THR A 1 96 ? 10.615 -8.555 -25.772 1.00 94.81 96 THR A N 1
ATOM 782 C CA . THR A 1 96 ? 11.595 -9.242 -24.931 1.00 94.81 96 THR A CA 1
ATOM 783 C C . THR A 1 96 ? 12.941 -8.571 -25.112 1.00 94.81 96 THR A C 1
ATOM 785 O O . THR A 1 96 ? 13.410 -8.418 -26.239 1.00 94.81 96 THR A O 1
ATOM 788 N N . ILE A 1 97 ? 13.554 -8.175 -24.003 1.00 93.50 97 ILE A N 1
ATOM 789 C CA . ILE A 1 97 ? 14.866 -7.532 -23.978 1.00 93.50 97 ILE A CA 1
ATOM 790 C C . ILE A 1 97 ? 15.796 -8.422 -23.178 1.00 93.50 97 ILE A C 1
ATOM 792 O O . ILE A 1 97 ? 15.510 -8.691 -22.019 1.00 93.50 97 ILE A O 1
ATOM 796 N N . CYS A 1 98 ? 16.882 -8.879 -23.795 1.00 93.25 98 CYS A N 1
ATOM 797 C CA . CYS A 1 98 ? 17.909 -9.673 -23.134 1.00 93.25 98 CYS A CA 1
ATOM 798 C C . CYS A 1 98 ? 19.250 -8.952 -23.241 1.00 93.25 98 CYS A C 1
ATOM 800 O O . CYS A 1 98 ? 19.731 -8.730 -24.353 1.00 93.25 98 CYS A O 1
ATOM 802 N N . GLU A 1 99 ? 19.850 -8.602 -22.109 1.00 93.12 99 GLU A N 1
ATOM 803 C CA . GLU A 1 99 ? 21.117 -7.869 -22.054 1.00 93.12 99 GLU A CA 1
ATOM 804 C C . GLU A 1 99 ? 22.043 -8.413 -20.969 1.00 93.12 99 GLU A C 1
ATOM 806 O O . GLU A 1 99 ? 21.632 -9.143 -20.069 1.00 93.12 99 GLU A O 1
ATOM 811 N N . GLU A 1 100 ? 23.329 -8.089 -21.079 1.00 92.00 100 GLU A N 1
ATOM 812 C CA . GLU A 1 100 ? 24.302 -8.452 -20.051 1.00 92.00 100 GLU A CA 1
ATOM 813 C C . GLU A 1 100 ? 24.047 -7.670 -18.756 1.00 92.00 100 GLU A C 1
ATOM 815 O O . GLU A 1 100 ? 23.786 -6.467 -18.810 1.00 92.00 100 GLU A O 1
ATOM 820 N N . LYS A 1 101 ? 24.221 -8.314 -17.593 1.00 88.12 101 LYS A N 1
ATOM 821 C CA . LYS A 1 101 ? 23.986 -7.714 -16.258 1.00 88.12 101 LYS A CA 1
ATOM 822 C C . LYS A 1 101 ? 24.637 -6.337 -16.060 1.00 88.12 101 LYS A C 1
ATOM 824 O O . LYS A 1 101 ? 24.101 -5.493 -15.361 1.00 88.12 101 LYS A O 1
ATOM 829 N N . GLY A 1 102 ? 25.797 -6.087 -16.674 1.00 86.31 102 GLY A N 1
ATOM 830 C CA . GLY A 1 102 ? 26.510 -4.806 -16.563 1.00 86.31 102 GLY A CA 1
ATOM 831 C C . GLY A 1 102 ? 25.902 -3.639 -17.355 1.00 86.31 102 GLY A C 1
ATOM 832 O O . GLY A 1 102 ? 26.348 -2.507 -17.189 1.00 86.31 102 GLY A O 1
ATOM 833 N N . VAL A 1 103 ? 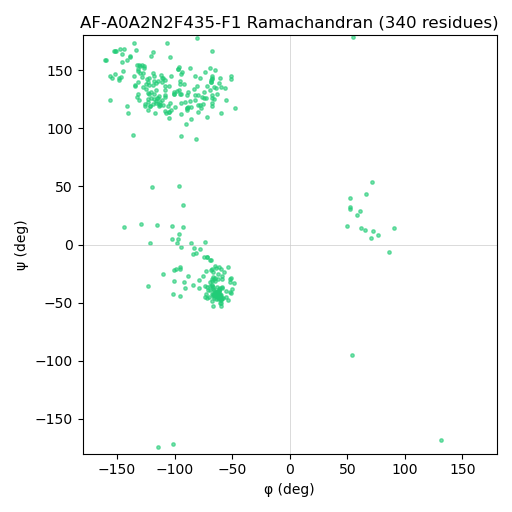24.930 -3.906 -18.231 1.00 90.06 103 VAL A N 1
ATOM 834 C CA . VAL A 1 103 ? 24.246 -2.906 -19.073 1.00 90.06 103 VAL A CA 1
ATOM 835 C C . VAL A 1 103 ? 22.881 -2.525 -18.490 1.00 90.06 103 VAL A C 1
ATOM 837 O O . VAL A 1 103 ? 22.364 -1.451 -18.804 1.00 90.06 103 VAL A O 1
ATOM 840 N N . VAL A 1 104 ? 22.314 -3.390 -17.649 1.00 91.38 104 VAL A N 1
ATOM 841 C CA . VAL A 1 104 ? 20.973 -3.280 -17.075 1.00 91.38 104 VAL A CA 1
ATOM 842 C C . VAL A 1 104 ? 21.044 -2.656 -15.680 1.00 91.38 104 VAL A C 1
ATOM 844 O O . VAL A 1 104 ? 21.837 -3.077 -14.843 1.0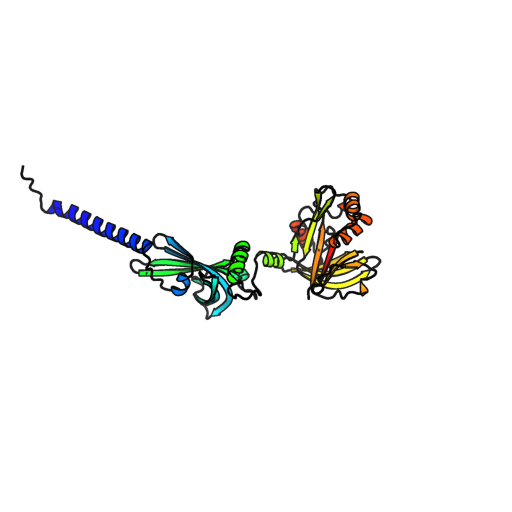0 91.38 104 VAL A O 1
ATOM 847 N N . GLU A 1 105 ? 20.188 -1.676 -15.404 1.00 92.88 105 GLU A N 1
ATOM 848 C CA . GLU A 1 105 ? 20.005 -1.108 -14.067 1.00 92.88 105 GLU A CA 1
ATOM 849 C C . GLU A 1 105 ? 18.528 -1.157 -13.670 1.00 92.88 105 GLU A C 1
ATOM 851 O O . GLU A 1 105 ? 17.679 -0.604 -14.368 1.00 92.88 105 GLU A O 1
ATOM 856 N N . PHE A 1 106 ? 18.222 -1.842 -12.566 1.00 92.81 106 PHE A N 1
ATOM 857 C CA . PHE A 1 106 ? 16.869 -1.945 -12.021 1.00 92.81 106 PHE A CA 1
ATOM 858 C C . PHE A 1 106 ? 16.885 -2.350 -10.542 1.00 92.81 106 PHE A C 1
ATOM 860 O O . PHE A 1 106 ? 17.855 -2.947 -10.064 1.00 92.81 106 PHE A O 1
ATOM 867 N N . ASP A 1 107 ? 15.794 -2.064 -9.827 1.00 88.50 107 ASP A N 1
ATOM 868 C CA . ASP A 1 107 ? 15.571 -2.591 -8.479 1.00 88.50 107 ASP A CA 1
ATOM 869 C C . ASP A 1 107 ? 14.909 -3.972 -8.555 1.00 88.50 107 ASP A C 1
ATOM 871 O O . ASP A 1 107 ? 13.730 -4.121 -8.891 1.00 88.50 107 ASP A O 1
ATOM 875 N N . ARG A 1 108 ? 15.685 -5.007 -8.231 1.00 84.69 108 ARG A N 1
ATOM 876 C CA . ARG A 1 108 ? 15.220 -6.393 -8.266 1.00 84.69 108 ARG A CA 1
ATOM 877 C C . ARG A 1 108 ? 14.082 -6.663 -7.280 1.00 84.69 108 ARG A C 1
ATOM 879 O O . ARG A 1 108 ? 13.173 -7.420 -7.621 1.00 84.69 108 ARG A O 1
ATOM 886 N N . GLU A 1 109 ? 14.149 -6.108 -6.071 1.00 81.00 109 GLU A N 1
ATOM 887 C CA . GLU A 1 109 ? 13.170 -6.391 -5.015 1.00 81.00 109 GLU A CA 1
ATOM 888 C C . GLU A 1 109 ? 11.805 -5.794 -5.344 1.00 81.00 109 GLU A C 1
ATOM 890 O O . GLU A 1 109 ? 10.776 -6.362 -4.980 1.00 81.00 109 GLU A O 1
ATOM 895 N N . GLU A 1 110 ? 11.794 -4.664 -6.045 1.00 80.94 110 GLU A N 1
ATOM 896 C CA . GLU A 1 110 ? 10.556 -3.974 -6.384 1.00 80.94 110 GLU A CA 1
ATOM 897 C C . GLU A 1 110 ? 9.939 -4.450 -7.705 1.00 80.94 110 GLU A C 1
ATOM 899 O O . GLU A 1 110 ? 8.723 -4.381 -7.878 1.00 80.94 110 GLU A O 1
ATOM 904 N N . MET A 1 111 ? 10.743 -4.950 -8.646 1.00 83.00 111 MET A N 1
ATOM 905 C CA . MET A 1 111 ? 10.263 -5.286 -9.993 1.00 83.00 111 MET A CA 1
ATOM 906 C C . MET A 1 111 ? 9.875 -6.751 -10.195 1.00 83.00 111 MET A C 1
ATOM 908 O O . MET A 1 111 ? 9.112 -7.054 -11.112 1.00 83.00 111 MET A O 1
ATOM 912 N N . ILE A 1 112 ? 10.368 -7.672 -9.364 1.00 80.88 112 ILE A N 1
ATOM 913 C CA . ILE A 1 112 ? 10.047 -9.099 -9.485 1.00 80.88 112 ILE A CA 1
ATOM 914 C C . ILE A 1 112 ? 8.873 -9.430 -8.567 1.00 80.88 112 ILE A C 1
ATOM 916 O O . ILE A 1 112 ? 9.049 -9.749 -7.393 1.00 80.88 112 ILE A O 1
ATOM 920 N N . THR A 1 113 ? 7.662 -9.375 -9.121 1.00 80.44 113 THR A N 1
ATOM 921 C CA . THR A 1 113 ? 6.425 -9.712 -8.402 1.00 80.44 113 THR A CA 1
ATOM 922 C C . THR A 1 113 ? 5.535 -10.623 -9.247 1.00 80.44 113 THR A C 1
ATOM 924 O O . THR A 1 113 ? 5.761 -10.784 -10.443 1.00 80.44 113 THR A O 1
ATOM 927 N N . GLU A 1 114 ? 4.505 -11.219 -8.641 1.00 81.31 114 GLU A N 1
ATOM 928 C CA . GLU A 1 114 ? 3.474 -11.968 -9.382 1.00 81.31 114 GLU A CA 1
ATOM 929 C C . GLU A 1 114 ? 2.539 -11.054 -10.196 1.00 81.31 114 GLU A C 1
ATOM 931 O O . GLU A 1 114 ? 1.730 -11.531 -10.995 1.00 81.31 114 GLU A O 1
ATOM 936 N N . GLN A 1 115 ? 2.609 -9.741 -9.968 1.00 86.50 115 GLN A N 1
ATOM 937 C CA . GLN A 1 115 ? 1.797 -8.731 -10.634 1.00 86.50 115 GLN A CA 1
ATOM 938 C C . GLN A 1 115 ? 2.553 -8.128 -11.819 1.00 86.50 115 GLN A C 1
ATOM 940 O O . GLN A 1 115 ? 3.780 -8.034 -11.806 1.00 86.50 115 GLN A O 1
ATOM 945 N N . MET A 1 116 ? 1.811 -7.650 -12.819 1.00 89.19 116 MET A N 1
ATOM 946 C CA . MET A 1 116 ? 2.393 -6.819 -13.869 1.00 89.19 116 MET A CA 1
ATOM 947 C C . MET A 1 116 ? 2.830 -5.486 -13.265 1.00 89.19 116 MET A C 1
ATOM 949 O O . MET A 1 116 ? 2.027 -4.804 -12.625 1.00 89.19 116 MET A O 1
ATOM 953 N N . VAL A 1 117 ? 4.089 -5.108 -13.466 1.00 91.94 117 VAL A N 1
ATOM 954 C CA . VAL A 1 117 ? 4.670 -3.898 -12.875 1.00 91.94 117 VAL A CA 1
ATOM 955 C C . VAL A 1 117 ? 4.758 -2.801 -13.934 1.00 91.94 117 VAL A C 1
ATOM 957 O O . VAL A 1 117 ? 5.496 -2.966 -14.906 1.00 91.94 117 VAL A O 1
ATOM 960 N N . PRO A 1 118 ? 4.031 -1.681 -13.791 1.00 92.75 118 PRO A N 1
ATOM 961 C CA . PRO A 1 118 ? 4.209 -0.534 -14.670 1.00 92.75 118 PRO A CA 1
ATOM 962 C C . PRO A 1 118 ? 5.593 0.076 -14.478 1.00 92.75 118 PRO A C 1
ATOM 964 O O . PRO A 1 118 ? 5.983 0.433 -13.365 1.00 92.75 118 PRO A O 1
ATOM 967 N N . ILE A 1 119 ? 6.326 0.200 -15.575 1.00 94.56 119 ILE A N 1
ATOM 968 C CA . ILE A 1 119 ? 7.695 0.692 -15.573 1.00 94.56 119 ILE A CA 1
ATOM 969 C C . ILE A 1 119 ? 7.906 1.747 -16.650 1.00 94.56 119 ILE A C 1
ATOM 971 O O . ILE A 1 119 ? 7.252 1.777 -17.697 1.00 94.56 119 ILE A O 1
ATOM 975 N N . GLU A 1 120 ? 8.883 2.590 -16.381 1.00 95.38 120 GLU A N 1
ATOM 976 C CA . GLU A 1 120 ? 9.543 3.422 -17.356 1.00 95.38 120 GLU A CA 1
ATOM 977 C C . GLU A 1 120 ? 10.809 2.715 -17.840 1.00 95.38 120 GLU A C 1
ATOM 979 O O . GLU A 1 120 ? 11.636 2.250 -17.055 1.00 95.38 120 GLU A O 1
ATOM 984 N N . LEU A 1 121 ? 10.936 2.637 -19.158 1.00 95.06 121 LEU A N 1
ATOM 985 C CA . LEU A 1 121 ? 12.019 1.992 -19.872 1.00 95.06 121 LEU A CA 1
ATOM 986 C C . LEU A 1 121 ? 12.913 3.056 -20.498 1.00 95.06 121 LEU A C 1
ATOM 988 O O . LEU A 1 121 ? 12.491 3.756 -21.422 1.00 95.06 121 LEU A O 1
ATOM 992 N N . ASN A 1 122 ? 14.150 3.158 -20.023 1.00 95.88 122 ASN A N 1
ATOM 993 C CA . ASN A 1 122 ? 15.110 4.146 -20.488 1.00 95.88 122 ASN A CA 1
ATOM 994 C C . ASN A 1 122 ? 16.287 3.480 -21.203 1.00 95.88 122 ASN A C 1
ATOM 996 O O . ASN A 1 122 ? 17.044 2.702 -20.622 1.00 95.88 122 ASN A O 1
ATOM 1000 N N . PHE A 1 123 ? 16.489 3.834 -22.469 1.00 95.25 123 PHE A N 1
ATOM 1001 C CA . PHE A 1 123 ? 17.665 3.430 -23.233 1.00 95.25 123 PHE A CA 1
ATOM 1002 C C . PHE A 1 123 ? 18.588 4.616 -23.441 1.00 95.25 123 PHE A C 1
ATOM 1004 O O . PHE A 1 123 ? 18.165 5.647 -23.964 1.00 95.25 123 PHE A O 1
ATOM 1011 N N . TYR A 1 124 ? 19.866 4.452 -23.120 1.00 95.19 124 TYR A N 1
ATOM 1012 C CA . TYR A 1 124 ? 20.874 5.491 -23.290 1.00 95.19 124 TYR A CA 1
ATOM 1013 C C . TYR A 1 124 ? 21.918 5.050 -24.298 1.00 95.19 124 TYR A C 1
ATOM 1015 O O . TYR A 1 124 ? 22.626 4.064 -24.089 1.00 95.19 124 TYR A O 1
ATOM 1023 N N . TYR A 1 125 ? 22.075 5.827 -25.364 1.00 94.44 125 TYR A N 1
ATOM 1024 C CA . TYR A 1 125 ? 23.053 5.561 -26.403 1.00 94.44 125 TYR A CA 1
ATOM 1025 C C . TYR A 1 125 ? 24.061 6.697 -26.527 1.00 94.44 125 TYR A C 1
ATOM 1027 O O . TYR A 1 125 ? 23.748 7.881 -26.370 1.00 94.44 125 TYR A O 1
ATOM 1035 N N . THR A 1 126 ? 25.290 6.334 -26.881 1.00 92.12 126 THR A N 1
ATOM 1036 C CA . THR A 1 126 ? 26.353 7.285 -27.217 1.00 92.12 126 THR A CA 1
ATOM 1037 C C . THR A 1 126 ? 26.873 6.998 -28.613 1.00 92.12 126 THR A C 1
ATOM 1039 O O . THR A 1 126 ? 27.031 5.846 -29.017 1.00 92.12 126 THR A O 1
ATOM 1042 N N . ARG A 1 127 ? 27.134 8.063 -29.367 1.00 85.12 127 ARG A N 1
ATOM 1043 C CA . ARG A 1 127 ? 27.660 7.963 -30.722 1.00 85.12 127 ARG A CA 1
ATOM 1044 C C . ARG A 1 127 ? 29.162 7.704 -30.698 1.00 85.12 127 ARG A C 1
ATOM 1046 O O . ARG A 1 127 ? 29.912 8.467 -30.089 1.00 85.12 127 ARG A O 1
ATOM 1053 N N . ILE A 1 128 ? 29.614 6.685 -31.423 1.00 80.19 128 ILE A N 1
ATOM 1054 C CA . ILE A 1 128 ? 31.040 6.515 -31.733 1.00 80.19 128 ILE A CA 1
ATOM 1055 C C . ILE A 1 128 ? 31.392 7.404 -32.934 1.00 80.19 128 ILE A C 1
ATOM 1057 O O . ILE A 1 128 ? 30.571 7.605 -33.828 1.00 80.19 128 ILE A O 1
ATOM 1061 N N . LEU A 1 129 ? 32.605 7.969 -32.964 1.00 71.94 129 LEU A N 1
ATOM 1062 C CA . LEU A 1 129 ? 33.083 8.814 -34.067 1.00 71.94 129 LEU A CA 1
ATOM 1063 C C . LEU A 1 129 ? 32.804 8.159 -35.434 1.00 71.94 129 LEU A C 1
ATOM 1065 O O . LEU A 1 129 ? 33.336 7.094 -35.731 1.00 71.94 129 LEU A O 1
ATOM 1069 N N . PHE A 1 130 ? 31.983 8.826 -36.255 1.00 69.12 130 PHE A N 1
ATOM 1070 C CA . PHE A 1 130 ? 31.545 8.390 -37.593 1.00 69.12 130 PHE A CA 1
ATOM 1071 C C . PHE A 1 130 ? 30.735 7.079 -37.656 1.00 69.12 130 PHE A C 1
ATOM 1073 O O . PHE A 1 130 ? 30.540 6.551 -38.749 1.00 69.12 130 PHE A O 1
ATOM 1080 N N . GLY A 1 131 ? 30.238 6.577 -36.523 1.00 71.94 131 GLY A N 1
ATOM 1081 C CA . GLY A 1 131 ? 29.489 5.324 -36.432 1.00 71.94 131 GLY A CA 1
ATOM 1082 C C . GLY A 1 131 ? 28.027 5.485 -36.013 1.00 71.94 131 GLY A C 1
ATOM 1083 O O . GLY A 1 131 ? 27.500 6.599 -35.880 1.00 71.94 131 GLY A O 1
ATOM 1084 N N . GLU A 1 132 ? 27.400 4.329 -35.813 1.00 84.94 132 GLU A N 1
ATOM 1085 C CA . GLU A 1 132 ? 26.088 4.175 -35.188 1.00 84.94 132 GLU A CA 1
ATOM 1086 C C . GLU A 1 132 ? 26.114 4.539 -33.693 1.00 84.94 132 GLU A C 1
ATOM 1088 O O . GLU A 1 132 ? 27.171 4.729 -33.075 1.00 84.94 132 GLU A O 1
ATOM 1093 N N . TYR A 1 133 ? 24.924 4.701 -33.126 1.00 90.06 133 TYR A N 1
ATOM 1094 C CA . TYR A 1 133 ? 24.733 4.917 -31.700 1.00 90.06 133 TYR A CA 1
ATOM 1095 C C . TYR A 1 133 ? 24.759 3.575 -30.975 1.00 90.06 133 TYR A C 1
ATOM 1097 O O . TYR A 1 133 ? 23.968 2.686 -31.283 1.00 90.06 133 TYR A O 1
ATOM 1105 N N . ASN A 1 134 ? 25.641 3.457 -29.983 1.00 91.75 134 ASN A N 1
ATOM 1106 C CA . ASN A 1 134 ? 25.790 2.238 -29.200 1.00 91.75 134 ASN A CA 1
ATOM 1107 C C . ASN A 1 134 ? 25.085 2.356 -27.861 1.00 91.75 134 ASN A C 1
ATOM 1109 O O . ASN A 1 134 ? 25.337 3.316 -27.121 1.00 91.75 134 ASN A O 1
ATOM 1113 N N . LEU A 1 135 ? 24.262 1.354 -27.544 1.00 93.69 135 LEU A N 1
ATOM 1114 C CA . LEU A 1 135 ? 23.642 1.213 -26.233 1.00 93.69 135 LEU A CA 1
ATOM 1115 C C . LEU A 1 135 ? 24.740 1.208 -25.167 1.00 93.69 135 LEU A C 1
ATOM 1117 O O . LEU A 1 135 ? 25.697 0.441 -25.248 1.00 93.69 135 LEU A O 1
ATOM 1121 N N . GLN A 1 136 ? 24.627 2.123 -24.214 1.00 94.00 136 GLN A N 1
ATOM 1122 C CA . GLN A 1 136 ? 25.507 2.215 -23.053 1.00 94.00 136 GLN A CA 1
ATOM 1123 C C . GLN A 1 136 ? 24.834 1.635 -21.819 1.00 94.00 136 GLN A C 1
ATOM 1125 O O . GLN A 1 136 ? 25.480 0.949 -21.037 1.00 94.00 136 GLN A O 1
ATOM 1130 N N . LYS A 1 137 ? 23.551 1.958 -21.645 1.00 93.81 137 LYS A N 1
ATOM 1131 C CA . LYS A 1 137 ? 22.780 1.623 -20.457 1.00 93.81 137 LYS A CA 1
ATOM 1132 C C . LYS A 1 137 ? 21.322 1.406 -20.833 1.00 93.81 137 LYS A C 1
ATOM 1134 O O . LYS A 1 137 ? 20.782 2.119 -21.684 1.00 93.81 137 LYS A O 1
ATOM 1139 N N . PHE A 1 138 ? 20.720 0.445 -20.160 1.00 92.44 138 PHE A N 1
ATOM 1140 C 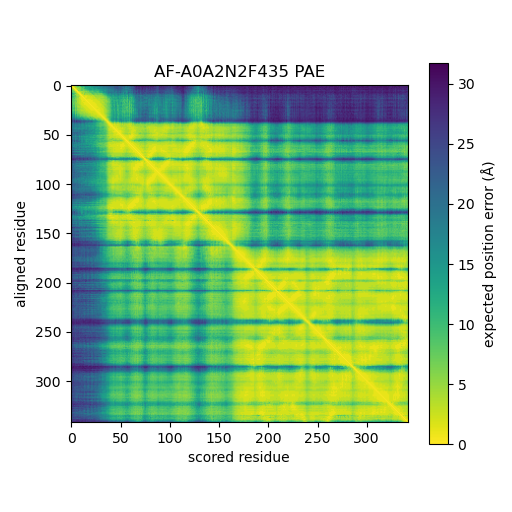CA . PHE A 1 138 ? 19.308 0.128 -20.161 1.00 92.44 138 PHE A CA 1
ATOM 1141 C C . PHE A 1 138 ? 18.815 0.200 -18.715 1.00 92.44 138 PHE A C 1
ATOM 1143 O O . PHE A 1 138 ? 19.385 -0.445 -17.841 1.00 92.44 138 PHE A O 1
ATOM 1150 N N . GLU A 1 139 ? 17.817 1.028 -18.446 1.00 95.50 139 GLU A N 1
ATOM 1151 C CA . GLU A 1 139 ? 17.335 1.293 -17.093 1.00 95.50 139 GLU A CA 1
ATOM 1152 C C . GLU A 1 139 ? 15.830 1.078 -17.019 1.00 95.50 139 GLU A C 1
ATOM 1154 O O . GLU A 1 139 ? 15.089 1.520 -17.901 1.00 95.50 139 GLU A O 1
ATOM 1159 N N . LEU A 1 140 ? 15.402 0.394 -15.963 1.00 94.75 140 LEU A N 1
ATOM 1160 C CA . LEU A 1 140 ? 14.003 0.232 -15.613 1.00 94.75 140 LEU A CA 1
ATOM 1161 C C . LEU A 1 140 ? 13.776 0.976 -14.304 1.00 94.75 140 LEU A C 1
ATOM 1163 O O . LEU A 1 140 ? 14.456 0.714 -13.310 1.00 94.75 140 LEU A O 1
ATOM 1167 N N . SER A 1 141 ? 12.776 1.845 -14.281 1.00 94.75 141 SER A N 1
ATOM 1168 C CA . SER A 1 141 ? 12.288 2.480 -13.057 1.00 94.75 141 SER A CA 1
ATOM 1169 C C . SER A 1 141 ? 10.784 2.282 -12.927 1.00 94.75 141 SER A C 1
ATOM 1171 O O . SER A 1 141 ? 10.087 2.097 -13.922 1.00 94.75 141 SER A O 1
ATOM 1173 N N . LEU A 1 142 ? 10.264 2.290 -11.702 1.00 92.69 142 LEU A N 1
ATOM 1174 C CA . LEU A 1 142 ? 8.818 2.254 -11.488 1.00 92.69 142 LEU A CA 1
ATOM 1175 C C . LEU A 1 142 ? 8.185 3.560 -11.970 1.00 92.69 142 LEU A C 1
ATOM 1177 O O . LEU A 1 142 ? 8.765 4.631 -11.786 1.00 92.69 142 LEU A O 1
ATOM 1181 N N . LEU A 1 143 ? 6.992 3.468 -12.554 1.00 92.00 143 LEU A N 1
ATOM 1182 C CA . LEU A 1 143 ? 6.158 4.649 -12.783 1.00 92.00 143 LEU A CA 1
ATOM 1183 C C . LEU A 1 143 ? 5.549 5.121 -11.463 1.00 92.00 143 LEU A C 1
ATOM 1185 O O . LEU A 1 143 ? 5.249 4.302 -10.593 1.00 92.00 143 LEU A O 1
ATOM 1189 N N . MET A 1 144 ? 5.336 6.429 -11.327 1.00 89.31 144 MET A N 1
ATOM 1190 C CA . MET A 1 144 ? 4.595 6.989 -10.194 1.00 89.31 144 MET A CA 1
ATOM 1191 C C . MET A 1 144 ? 3.113 6.611 -10.288 1.00 89.31 144 MET A C 1
ATOM 1193 O O . MET A 1 144 ? 2.589 6.441 -11.387 1.00 89.31 144 MET A O 1
ATOM 1197 N N . ASP A 1 145 ? 2.405 6.512 -9.159 1.00 86.00 145 ASP A N 1
ATOM 1198 C CA . ASP A 1 145 ? 1.001 6.072 -9.158 1.00 86.00 145 ASP A CA 1
ATOM 1199 C C . ASP A 1 145 ? 0.101 6.973 -10.021 1.00 86.00 145 ASP A C 1
ATOM 1201 O O . ASP A 1 145 ? -0.773 6.466 -10.723 1.00 86.00 145 ASP A O 1
ATOM 1205 N N . GLU A 1 146 ? 0.339 8.288 -10.048 1.00 88.12 146 GLU A N 1
ATOM 1206 C CA . GLU A 1 146 ? -0.379 9.215 -10.930 1.00 88.12 146 GLU A CA 1
ATOM 1207 C C . GLU A 1 146 ? -0.170 8.877 -12.414 1.00 88.12 146 GLU A C 1
ATOM 1209 O O . GLU A 1 146 ? -1.130 8.824 -13.184 1.00 88.12 146 GLU A O 1
ATOM 1214 N N . GLU A 1 147 ? 1.072 8.584 -12.808 1.00 90.06 147 GLU A N 1
ATOM 1215 C CA . GLU A 1 147 ? 1.418 8.187 -14.175 1.00 90.06 147 GLU A CA 1
ATOM 1216 C C . GLU A 1 147 ? 0.831 6.814 -14.517 1.00 90.06 147 GLU A C 1
ATOM 1218 O O . GLU A 1 147 ? 0.383 6.599 -15.643 1.00 90.06 147 GLU A O 1
ATOM 1223 N N . ILE A 1 148 ? 0.778 5.897 -13.542 1.00 90.31 148 ILE A N 1
ATOM 1224 C CA . ILE A 1 148 ? 0.117 4.598 -13.686 1.00 90.31 148 ILE A CA 1
ATOM 1225 C C . ILE A 1 148 ? -1.363 4.810 -13.999 1.00 90.31 148 ILE A C 1
ATOM 1227 O O . ILE A 1 148 ? -1.850 4.250 -14.977 1.00 90.31 148 ILE A O 1
ATOM 1231 N N . PHE A 1 149 ? -2.086 5.628 -13.229 1.00 87.62 149 PHE A N 1
ATOM 1232 C CA . PHE A 1 149 ? -3.504 5.885 -13.500 1.00 87.62 149 PHE A CA 1
ATOM 1233 C C . PHE A 1 149 ? -3.721 6.502 -14.886 1.00 87.62 149 PHE A C 1
ATOM 1235 O O . PHE A 1 149 ? -4.541 5.996 -15.654 1.00 87.62 149 PHE A O 1
ATOM 1242 N N . GLU A 1 150 ? -2.942 7.526 -15.245 1.00 89.38 150 GLU A N 1
ATOM 1243 C CA . GLU A 1 150 ? -3.029 8.153 -16.568 1.00 89.38 150 GLU A CA 1
ATOM 1244 C C . GLU A 1 150 ? -2.725 7.179 -17.713 1.00 89.38 150 GLU A C 1
ATOM 1246 O O . GLU A 1 150 ? -3.336 7.264 -18.783 1.00 89.38 150 GLU A O 1
ATOM 1251 N N . LEU A 1 151 ? -1.771 6.267 -17.513 1.00 89.25 151 LEU A N 1
ATOM 1252 C CA . LEU A 1 151 ? -1.434 5.232 -18.479 1.00 89.25 151 LEU A CA 1
ATOM 1253 C C . LEU A 1 151 ? -2.594 4.246 -18.631 1.00 89.25 151 LEU A C 1
ATOM 1255 O O . LEU A 1 151 ? -3.071 4.011 -19.741 1.00 89.25 151 LEU A O 1
ATOM 1259 N N . LEU A 1 152 ? -3.079 3.692 -17.520 1.00 89.25 152 LEU A N 1
ATOM 1260 C CA . LEU A 1 152 ? -4.123 2.670 -17.513 1.00 89.25 152 LEU A CA 1
ATOM 1261 C C . LEU A 1 152 ? -5.439 3.171 -18.117 1.00 89.25 152 LEU A C 1
ATOM 1263 O O . LEU A 1 152 ? -6.056 2.447 -18.902 1.00 89.25 152 LEU A O 1
ATOM 1267 N N . ASP A 1 153 ? -5.814 4.425 -17.858 1.00 89.38 153 ASP A N 1
ATOM 1268 C CA . ASP A 1 153 ? -6.998 5.059 -18.450 1.00 89.38 153 ASP A CA 1
ATOM 1269 C C . ASP A 1 153 ? -6.956 5.093 -19.985 1.00 89.38 153 ASP A C 1
ATOM 1271 O O . ASP A 1 153 ? -7.997 5.038 -20.646 1.00 89.38 153 ASP A O 1
ATOM 1275 N N . LYS A 1 154 ? -5.757 5.151 -20.574 1.00 90.25 154 LYS A N 1
ATOM 1276 C CA . LYS A 1 154 ? -5.566 5.189 -22.030 1.00 90.25 154 LYS A CA 1
ATOM 1277 C C . LYS A 1 154 ? -5.389 3.801 -22.634 1.00 90.25 154 LYS A C 1
ATOM 1279 O O . LYS A 1 154 ? -5.826 3.570 -23.761 1.00 90.25 154 LYS A O 1
ATOM 1284 N N . VAL A 1 155 ? -4.784 2.866 -21.905 1.00 89.38 155 VAL A N 1
ATOM 1285 C CA . VAL A 1 155 ? -4.496 1.519 -22.420 1.00 89.38 155 VAL A CA 1
ATOM 1286 C C . VAL A 1 155 ? -5.711 0.580 -22.269 1.00 89.38 155 VAL A C 1
ATOM 1288 O O . VAL A 1 155 ? -5.977 -0.223 -23.166 1.00 89.38 155 VAL A O 1
ATOM 1291 N N . TYR A 1 156 ? -6.528 0.694 -21.212 1.00 88.31 156 TYR A N 1
ATOM 1292 C CA . TYR A 1 156 ? -7.707 -0.175 -21.034 1.00 88.31 156 TYR A CA 1
ATOM 1293 C C . TYR A 1 156 ? -8.747 -0.095 -22.164 1.00 88.31 156 TYR A C 1
ATOM 1295 O O . TYR A 1 156 ? -9.189 -1.153 -22.623 1.00 88.31 156 TYR A O 1
ATOM 1303 N N . PRO A 1 157 ? -9.120 1.091 -22.688 1.00 87.75 157 PRO A N 1
ATOM 1304 C CA . PRO A 1 157 ? -10.012 1.183 -23.847 1.00 87.75 157 PRO A CA 1
ATOM 1305 C C . PRO A 1 157 ? -9.459 0.495 -25.103 1.00 87.75 157 PRO A C 1
ATOM 1307 O O . PRO A 1 157 ? -10.225 0.125 -25.990 1.00 87.75 157 PRO A O 1
ATOM 1310 N N . ASN A 1 158 ? -8.140 0.298 -25.167 1.00 84.50 158 ASN A N 1
ATOM 1311 C CA . ASN A 1 158 ? -7.434 -0.345 -26.270 1.00 84.50 158 ASN A CA 1
ATOM 1312 C C . ASN A 1 158 ? -7.229 -1.859 -26.065 1.00 84.50 158 ASN A C 1
ATOM 1314 O O . ASN A 1 158 ? -6.464 -2.486 -26.797 1.00 84.50 158 ASN A O 1
ATOM 1318 N N . GLY A 1 159 ? -7.952 -2.467 -25.116 1.00 70.69 159 GLY A N 1
ATOM 1319 C CA . GLY A 1 159 ? -8.024 -3.920 -24.951 1.00 70.69 159 GLY A CA 1
ATOM 1320 C C . GLY A 1 159 ? -6.984 -4.520 -24.007 1.00 70.69 159 GLY A C 1
ATOM 1321 O O . GLY A 1 159 ? -6.820 -5.740 -24.003 1.00 70.69 159 GLY A O 1
ATOM 1322 N N . ALA A 1 160 ? -6.295 -3.704 -23.201 1.00 73.88 160 ALA A N 1
ATOM 1323 C CA . ALA A 1 160 ? -5.428 -4.235 -22.154 1.00 73.88 160 ALA A CA 1
ATOM 1324 C C . ALA A 1 160 ? -6.225 -4.941 -21.044 1.00 73.88 160 ALA A C 1
ATOM 1326 O O . ALA A 1 160 ? -7.307 -4.480 -20.664 1.00 73.88 160 ALA A O 1
ATOM 1327 N N . PRO A 1 161 ? -5.695 -6.050 -20.497 1.00 68.94 161 PRO A N 1
ATOM 1328 C CA . PRO A 1 161 ? -6.322 -6.743 -19.384 1.00 68.94 161 PRO A CA 1
ATOM 1329 C C . PRO A 1 161 ? -6.369 -5.835 -18.150 1.00 68.94 161 PRO A C 1
ATOM 1331 O O . PRO A 1 161 ? -5.356 -5.293 -17.726 1.00 68.94 161 PRO A O 1
ATOM 1334 N N . GLN A 1 162 ? -7.552 -5.711 -17.544 1.00 66.88 162 GLN A N 1
ATOM 1335 C CA . GLN A 1 162 ? -7.785 -4.886 -16.348 1.00 66.88 162 GLN A CA 1
ATOM 1336 C C . GLN A 1 162 ? -7.213 -5.478 -15.050 1.00 66.88 162 GLN A C 1
ATOM 1338 O O . GLN A 1 162 ? -7.438 -4.930 -13.973 1.00 66.88 162 GLN A O 1
ATOM 1343 N N . MET A 1 163 ? -6.534 -6.626 -15.110 1.00 63.78 163 MET A N 1
ATOM 1344 C CA . MET A 1 163 ? -6.264 -7.438 -13.927 1.00 63.78 163 MET A CA 1
ATOM 1345 C C . MET A 1 163 ? -4.774 -7.552 -13.609 1.00 63.78 163 MET A C 1
ATOM 1347 O O . MET A 1 163 ? -3.947 -7.779 -14.485 1.00 63.78 163 MET A O 1
ATOM 1351 N N . ASN A 1 164 ? -4.494 -7.462 -12.306 1.00 76.56 164 ASN A N 1
ATOM 1352 C CA . ASN A 1 164 ? -3.219 -7.725 -11.642 1.00 76.56 164 ASN A CA 1
ATOM 1353 C C . ASN A 1 164 ? -2.059 -6.767 -11.967 1.00 76.56 164 ASN A C 1
ATOM 1355 O O . ASN A 1 164 ? -0.927 -7.208 -12.155 1.00 76.56 164 ASN A O 1
ATOM 1359 N N . ILE A 1 165 ? -2.336 -5.461 -12.004 1.00 82.62 165 ILE A N 1
ATOM 1360 C CA . ILE A 1 165 ? -1.310 -4.419 -12.141 1.00 82.62 165 ILE A CA 1
ATOM 1361 C C . ILE A 1 165 ? -0.907 -3.896 -10.755 1.00 82.62 165 ILE A C 1
ATOM 1363 O O . ILE A 1 165 ? -1.767 -3.542 -9.942 1.00 82.62 165 ILE A O 1
ATOM 1367 N N . ARG A 1 166 ? 0.402 -3.863 -10.489 1.00 83.62 166 ARG A N 1
ATOM 1368 C CA . ARG A 1 166 ? 1.007 -3.357 -9.249 1.00 83.62 166 ARG A CA 1
ATOM 1369 C C . ARG A 1 166 ? 0.818 -1.840 -9.141 1.00 83.62 166 ARG A C 1
ATOM 1371 O O . ARG A 1 166 ? 0.974 -1.124 -10.126 1.00 83.62 166 ARG A O 1
ATOM 1378 N N . ARG A 1 167 ? 0.517 -1.358 -7.931 1.00 83.69 167 ARG A N 1
ATOM 1379 C CA . ARG A 1 167 ? 0.504 0.072 -7.567 1.00 83.69 167 ARG A CA 1
ATOM 1380 C C . ARG A 1 167 ? 1.468 0.296 -6.414 1.00 83.69 167 ARG A C 1
ATOM 1382 O O . ARG A 1 167 ? 1.455 -0.501 -5.475 1.00 83.69 167 ARG A O 1
ATOM 1389 N N . ASN A 1 168 ? 2.253 1.363 -6.458 1.00 83.50 168 ASN A N 1
ATOM 1390 C CA . ASN A 1 168 ? 3.311 1.599 -5.482 1.00 83.50 168 ASN A CA 1
ATOM 1391 C C . ASN A 1 168 ? 2.727 1.848 -4.091 1.00 83.50 168 ASN A C 1
ATOM 1393 O O . ASN A 1 168 ? 3.131 1.171 -3.149 1.00 83.50 168 ASN A O 1
ATOM 1397 N N . ALA A 1 169 ? 1.692 2.688 -3.966 1.00 83.00 169 ALA A N 1
ATOM 1398 C CA . ALA A 1 169 ? 1.047 2.938 -2.678 1.00 83.00 169 ALA A CA 1
ATOM 1399 C C . ALA A 1 169 ? 0.482 1.657 -2.049 1.00 83.00 169 ALA A C 1
ATOM 1401 O O . ALA A 1 169 ? 0.576 1.457 -0.841 1.00 83.00 169 ALA A O 1
ATOM 1402 N N . LEU A 1 170 ? -0.078 0.743 -2.850 1.00 83.75 170 LEU A N 1
ATOM 1403 C CA . LEU A 1 170 ? -0.596 -0.522 -2.318 1.00 83.75 170 LEU A CA 1
ATOM 1404 C C . LEU A 1 170 ? 0.530 -1.416 -1.780 1.00 83.75 170 LEU A C 1
ATOM 1406 O O . LEU A 1 170 ? 0.348 -2.105 -0.779 1.00 83.75 170 LEU A O 1
ATOM 1410 N N . GLU A 1 171 ? 1.683 -1.413 -2.436 1.00 84.50 171 GLU A N 1
ATOM 1411 C CA . GLU A 1 171 ? 2.846 -2.196 -2.021 1.00 84.50 171 GLU A CA 1
ATOM 1412 C C . GLU A 1 171 ? 3.531 -1.607 -0.793 1.00 84.50 171 GLU A C 1
ATOM 1414 O O . GLU A 1 171 ? 3.955 -2.356 0.085 1.00 84.50 171 GLU A O 1
ATOM 1419 N N . GLU A 1 172 ? 3.566 -0.281 -0.674 1.00 86.75 172 GLU A N 1
ATOM 1420 C CA . GLU A 1 172 ? 3.980 0.394 0.554 1.00 86.75 172 GLU A CA 1
ATOM 1421 C C . GLU A 1 172 ? 3.069 0.012 1.722 1.00 86.75 172 GLU A C 1
ATOM 1423 O O . GLU A 1 172 ? 3.565 -0.357 2.787 1.00 86.75 172 GLU A O 1
ATOM 1428 N N . VAL A 1 173 ? 1.750 -0.014 1.506 1.00 88.56 173 VAL A N 1
ATOM 1429 C CA . VAL A 1 173 ? 0.781 -0.468 2.513 1.00 88.56 173 VAL A CA 1
ATOM 1430 C C . VAL A 1 173 ? 0.985 -1.939 2.878 1.00 88.56 173 VAL A C 1
ATOM 1432 O O . VAL A 1 173 ? 0.992 -2.274 4.060 1.00 88.56 173 VAL A O 1
ATOM 1435 N N . LYS A 1 174 ? 1.190 -2.828 1.898 1.00 86.44 174 LYS A N 1
ATOM 1436 C CA . LYS A 1 174 ? 1.497 -4.247 2.159 1.00 86.44 174 LYS A CA 1
ATOM 1437 C C . LYS A 1 174 ? 2.797 -4.414 2.939 1.00 86.44 174 LYS A C 1
ATOM 1439 O O . LYS A 1 174 ? 2.869 -5.258 3.825 1.00 86.44 174 LYS A O 1
ATOM 1444 N N . LYS A 1 175 ? 3.821 -3.621 2.610 1.00 87.12 175 LYS A N 1
ATOM 1445 C CA . LYS A 1 175 ? 5.127 -3.652 3.273 1.00 87.12 175 LYS A CA 1
ATOM 1446 C C . LYS A 1 175 ? 5.021 -3.156 4.708 1.00 87.12 175 LYS A C 1
ATOM 1448 O O . LYS A 1 175 ? 5.531 -3.832 5.592 1.00 87.12 175 LYS A O 1
ATOM 1453 N N . ALA A 1 176 ? 4.367 -2.017 4.935 1.00 93.31 176 ALA A N 1
ATOM 1454 C CA . ALA A 1 176 ? 4.163 -1.453 6.265 1.00 93.31 176 ALA A CA 1
ATOM 1455 C C . ALA A 1 176 ? 3.220 -2.315 7.116 1.00 93.31 176 ALA A C 1
ATOM 1457 O O . ALA A 1 176 ? 3.416 -2.444 8.323 1.00 93.31 176 ALA A O 1
ATOM 1458 N N . GLY A 1 177 ? 2.221 -2.936 6.486 1.00 94.62 177 GLY A N 1
ATOM 1459 C CA . GLY A 1 177 ? 1.185 -3.735 7.138 1.00 94.62 177 GLY A CA 1
ATOM 1460 C C . GLY A 1 177 ? -0.009 -2.923 7.642 1.00 94.62 177 GLY A C 1
ATOM 1461 O O . GLY A 1 177 ? -1.013 -3.494 8.064 1.00 94.62 177 GLY A O 1
ATOM 1462 N N . TYR A 1 178 ? 0.059 -1.592 7.574 1.00 95.62 178 TYR A N 1
ATOM 1463 C CA . TYR A 1 178 ? -0.999 -0.683 8.005 1.00 95.62 178 TYR A CA 1
ATOM 1464 C C . TYR A 1 178 ? -0.973 0.631 7.217 1.00 95.62 178 TYR A C 1
ATOM 1466 O O . TYR A 1 178 ? 0.000 0.933 6.529 1.00 95.62 178 TYR A O 1
ATOM 1474 N N . TYR A 1 179 ? -2.051 1.412 7.321 1.00 95.00 179 TYR A N 1
ATOM 1475 C CA . TYR A 1 179 ? -2.133 2.759 6.760 1.00 95.00 179 TYR A CA 1
ATOM 1476 C C . TYR A 1 179 ? -3.137 3.648 7.509 1.00 95.00 179 TYR A C 1
ATOM 1478 O O . TYR A 1 179 ? -4.196 3.167 7.933 1.00 95.00 179 TYR A O 1
ATOM 1486 N N . PRO A 1 180 ? -2.849 4.952 7.670 1.00 93.69 180 PRO A N 1
ATOM 1487 C CA . PRO A 1 180 ? -3.832 5.908 8.161 1.00 93.69 180 PRO A CA 1
ATOM 1488 C C . PRO A 1 180 ? -4.947 6.103 7.126 1.00 93.69 180 PRO A C 1
ATOM 1490 O O . PRO A 1 180 ? -4.697 6.187 5.924 1.00 93.69 180 PRO A O 1
ATOM 1493 N N . ALA A 1 181 ? -6.189 6.192 7.594 1.00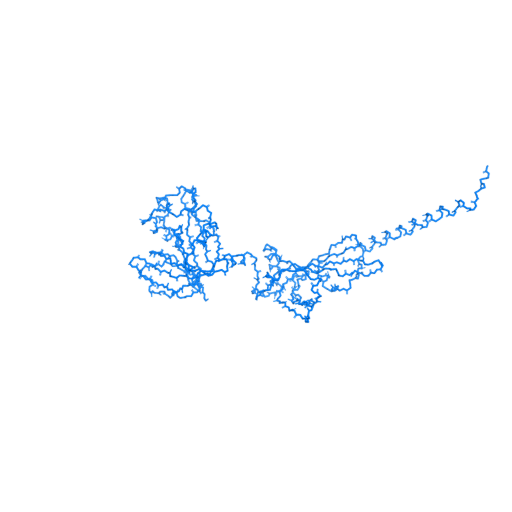 92.19 181 ALA A N 1
ATOM 1494 C CA . ALA A 1 181 ? -7.346 6.490 6.754 1.00 92.19 181 ALA A CA 1
ATOM 1495 C C . ALA A 1 181 ? -7.849 7.918 6.974 1.00 92.19 181 ALA A C 1
ATOM 1497 O O . ALA A 1 181 ? -7.386 8.631 7.863 1.00 92.19 181 ALA A O 1
ATOM 1498 N N . ASN A 1 182 ? -8.825 8.325 6.156 1.00 90.25 182 ASN A N 1
ATOM 1499 C CA . ASN A 1 182 ? -9.491 9.618 6.287 1.00 90.25 182 ASN A CA 1
ATOM 1500 C C . ASN A 1 182 ? -9.971 9.837 7.724 1.00 90.25 182 ASN A C 1
ATOM 1502 O O . ASN A 1 182 ? -10.476 8.915 8.356 1.00 90.25 182 ASN A O 1
ATOM 1506 N N . ASP A 1 183 ? -9.892 11.056 8.235 1.00 93.31 183 ASP A N 1
ATOM 1507 C CA . ASP A 1 183 ? -10.385 11.350 9.579 1.00 93.31 183 ASP A CA 1
ATOM 1508 C C . ASP A 1 183 ? -11.909 11.174 9.668 1.00 93.31 183 ASP A C 1
ATOM 1510 O O . ASP A 1 183 ? -12.635 11.382 8.693 1.00 93.31 183 ASP A O 1
ATOM 1514 N N . LEU A 1 184 ? -12.401 10.804 10.849 1.00 91.88 184 LEU A N 1
ATOM 1515 C CA . LEU A 1 184 ? -13.812 10.920 11.200 1.00 91.88 184 LEU A CA 1
ATOM 1516 C C . LEU A 1 184 ? -14.043 12.307 11.808 1.00 91.88 184 LEU A C 1
ATOM 1518 O O . LEU A 1 184 ? -13.475 12.640 12.849 1.00 91.88 184 LEU A O 1
ATOM 1522 N N . ILE A 1 185 ? -14.873 13.119 11.159 1.00 91.12 185 ILE A N 1
ATOM 1523 C CA . ILE A 1 185 ? -15.226 14.457 11.640 1.00 91.12 185 ILE A CA 1
ATOM 1524 C C . ILE A 1 185 ? -16.436 14.336 12.570 1.00 91.12 185 ILE A C 1
ATOM 1526 O O . ILE A 1 185 ? -17.511 13.921 12.141 1.00 91.12 185 ILE A O 1
ATOM 1530 N N . ILE A 1 186 ? -16.265 14.725 13.831 1.00 88.69 186 ILE A N 1
ATOM 1531 C CA . ILE A 1 186 ? -17.339 14.804 14.827 1.00 88.69 186 ILE A CA 1
ATOM 1532 C C . ILE A 1 186 ? -17.794 16.266 15.012 1.00 88.69 186 ILE A C 1
ATOM 1534 O O . ILE A 1 186 ? -17.422 17.153 14.238 1.00 88.69 186 ILE A O 1
ATOM 1538 N N . ALA A 1 187 ? -18.641 16.532 16.014 1.00 77.06 187 ALA A N 1
ATOM 1539 C CA . ALA A 1 187 ? -19.178 17.868 16.281 1.00 77.06 187 ALA A CA 1
ATOM 1540 C C . ALA A 1 187 ? -18.080 18.956 16.367 1.00 77.06 187 ALA A C 1
ATOM 1542 O O . ALA A 1 187 ? -16.956 18.708 16.813 1.00 77.06 187 ALA A O 1
ATOM 1543 N N . ASP A 1 188 ? -18.415 20.160 15.894 1.00 81.06 188 ASP A N 1
ATOM 1544 C CA . ASP A 1 188 ? -17.541 21.343 15.848 1.00 81.06 188 ASP A CA 1
ATOM 1545 C C . ASP A 1 188 ? -16.235 21.180 15.051 1.00 81.06 188 ASP A C 1
ATOM 1547 O O . ASP A 1 188 ? -15.251 21.882 15.291 1.00 81.06 188 ASP A O 1
ATOM 1551 N N . GLY A 1 189 ? -16.211 20.258 14.083 1.00 83.75 189 GLY A N 1
ATOM 1552 C CA . GLY A 1 189 ? -15.047 20.035 13.221 1.00 83.75 189 GLY A CA 1
ATOM 1553 C C . GLY A 1 189 ? -13.881 19.345 13.930 1.00 83.75 189 GLY A C 1
ATOM 1554 O O . GLY A 1 189 ? -12.777 19.298 13.388 1.00 83.75 189 GLY A O 1
ATOM 1555 N N . LYS A 1 190 ? -14.106 18.808 15.136 1.00 92.38 190 LYS A N 1
ATOM 1556 C CA . LYS A 1 190 ? -13.125 17.972 15.829 1.00 92.38 190 LYS A CA 1
ATOM 1557 C C . LYS A 1 190 ? -12.961 16.653 15.069 1.00 92.38 190 LYS A C 1
ATOM 1559 O O . LYS A 1 190 ? -13.919 16.129 14.509 1.00 92.38 190 LYS A O 1
ATOM 1564 N N . THR A 1 191 ? -11.750 16.107 15.056 1.00 94.06 191 THR A N 1
ATOM 1565 C CA . THR A 1 191 ? -11.414 14.927 14.247 1.00 94.06 191 THR A CA 1
ATOM 1566 C C . THR A 1 191 ? -10.933 13.766 15.104 1.00 94.06 191 THR A C 1
ATOM 1568 O O . THR A 1 191 ? -10.011 13.927 15.908 1.00 94.06 191 THR A O 1
ATOM 1571 N N . VAL A 1 192 ? -11.501 12.587 14.874 1.00 95.38 192 VAL A N 1
ATOM 1572 C CA . VAL A 1 192 ? -10.992 11.301 15.357 1.00 95.38 192 VAL A CA 1
ATOM 1573 C C . VAL A 1 192 ? -10.209 10.649 14.222 1.00 95.38 192 VAL A C 1
ATOM 1575 O O . VAL A 1 192 ? -10.662 10.624 13.077 1.00 95.38 192 VAL A O 1
ATOM 1578 N N . LYS A 1 193 ? -9.008 10.160 14.518 1.00 96.81 193 LYS A N 1
ATOM 1579 C CA . LYS A 1 193 ? -8.121 9.562 13.519 1.00 96.81 193 LYS A CA 1
ATOM 1580 C C . LYS A 1 193 ? -8.438 8.081 13.337 1.00 96.81 193 LYS A C 1
ATOM 1582 O O . LYS A 1 193 ? -8.909 7.433 14.273 1.00 96.81 193 LYS A O 1
ATOM 1587 N N . ARG A 1 194 ? -8.161 7.553 12.143 1.00 96.19 194 ARG A N 1
ATOM 1588 C CA . ARG A 1 194 ? -8.348 6.140 11.788 1.00 96.19 194 ARG A CA 1
ATOM 1589 C C . ARG A 1 194 ? -7.053 5.528 11.275 1.00 96.19 194 ARG A C 1
ATOM 1591 O O . ARG A 1 194 ? -6.327 6.168 10.518 1.00 96.19 194 ARG A O 1
ATOM 1598 N N . VAL A 1 195 ? -6.805 4.275 11.634 1.00 96.88 195 VAL A N 1
ATOM 1599 C CA . VAL A 1 195 ? -5.727 3.453 11.068 1.00 96.88 195 VAL A CA 1
ATOM 1600 C C . VAL A 1 195 ? -6.271 2.071 10.737 1.00 96.88 195 VAL A C 1
ATOM 1602 O O . VAL A 1 195 ? -7.027 1.499 11.522 1.00 96.88 195 VAL A O 1
ATOM 1605 N N . PHE A 1 196 ? -5.906 1.544 9.574 1.00 96.12 196 PHE A N 1
ATOM 1606 C CA . PHE A 1 196 ? -6.223 0.180 9.169 1.00 96.12 196 PHE A CA 1
ATOM 1607 C C . PHE A 1 196 ? -4.970 -0.676 9.191 1.00 96.12 196 PHE A C 1
ATOM 1609 O O . PHE A 1 196 ? -3.953 -0.262 8.647 1.00 96.12 196 PHE A O 1
ATOM 1616 N N . PHE A 1 197 ? -5.068 -1.891 9.719 1.00 96.12 197 PHE A N 1
ATOM 1617 C CA . PHE A 1 197 ? -4.070 -2.931 9.486 1.00 96.12 197 PHE A CA 1
ATOM 1618 C C . PHE A 1 197 ? -4.538 -3.786 8.318 1.00 96.12 197 PHE A C 1
ATOM 1620 O O . PHE A 1 197 ? -5.655 -4.306 8.317 1.00 96.12 197 PHE A O 1
ATOM 1627 N N . TYR A 1 198 ? -3.699 -3.853 7.290 1.00 91.00 198 TYR A N 1
ATOM 1628 C CA . TYR A 1 198 ? -4.074 -4.285 5.949 1.00 91.00 198 TYR A CA 1
ATOM 1629 C C . TYR A 1 198 ? -4.343 -5.790 5.853 1.00 91.00 198 TYR A C 1
ATOM 1631 O O . TYR A 1 198 ? -5.237 -6.191 5.105 1.00 91.00 198 TYR A O 1
ATOM 1639 N N . LEU A 1 199 ? -3.574 -6.600 6.587 1.00 88.44 199 LEU A N 1
ATOM 1640 C CA . LEU A 1 199 ? -3.697 -8.056 6.633 1.00 88.44 199 LEU A CA 1
ATOM 1641 C C . LEU A 1 199 ? -3.489 -8.554 8.065 1.00 88.44 199 LEU A C 1
ATOM 1643 O O . LEU A 1 199 ? -2.389 -8.476 8.617 1.00 88.44 199 LEU A O 1
ATOM 1647 N N . GLY A 1 200 ? -4.563 -9.080 8.639 1.00 91.88 200 GLY A N 1
ATOM 1648 C CA . GLY A 1 200 ? -4.561 -9.913 9.828 1.00 91.88 200 GLY A CA 1
ATOM 1649 C C . GLY A 1 200 ? -5.160 -11.282 9.527 1.00 91.88 200 GLY A C 1
ATOM 1650 O O . GLY A 1 200 ? -5.864 -11.454 8.538 1.00 91.88 200 GLY A O 1
ATOM 1651 N N . GLU A 1 201 ? -4.901 -12.251 10.385 1.00 95.62 201 GLU A N 1
ATOM 1652 C CA . GLU A 1 201 ? -5.554 -13.559 10.400 1.00 95.62 201 GLU A CA 1
ATOM 1653 C C . GLU A 1 201 ? -6.176 -13.739 11.781 1.00 95.62 201 GLU A C 1
ATOM 1655 O O . GLU A 1 201 ? -5.488 -13.573 12.792 1.00 95.62 201 GLU A O 1
ATOM 1660 N N . ILE A 1 202 ? -7.477 -14.019 11.833 1.00 95.69 202 ILE A N 1
ATOM 1661 C CA . ILE A 1 202 ? -8.146 -14.343 13.094 1.00 95.69 202 ILE A CA 1
ATOM 1662 C C . ILE A 1 202 ? -7.783 -15.784 13.440 1.00 95.69 202 ILE A C 1
ATOM 1664 O O . ILE A 1 202 ? -8.080 -16.706 12.685 1.00 95.69 202 ILE A O 1
ATOM 1668 N N . MET A 1 203 ? -7.108 -15.953 14.571 1.00 95.62 203 MET A N 1
ATOM 1669 C CA . MET A 1 203 ? -6.662 -17.246 15.086 1.00 95.62 203 MET A CA 1
ATOM 1670 C C . MET A 1 203 ? -7.708 -17.873 16.007 1.00 95.62 203 MET A C 1
ATOM 1672 O O . MET A 1 203 ? -7.873 -19.091 16.015 1.00 95.62 203 MET A O 1
ATOM 1676 N N . ASP A 1 204 ? -8.378 -17.040 16.803 1.00 95.56 204 ASP A N 1
ATOM 1677 C CA . ASP A 1 204 ? -9.492 -17.419 17.668 1.00 95.56 204 ASP A CA 1
ATOM 1678 C C . ASP A 1 204 ? -10.421 -16.215 17.856 1.00 95.56 204 ASP A C 1
ATOM 1680 O O . ASP A 1 204 ? -9.981 -15.061 17.889 1.00 95.56 204 ASP A O 1
ATOM 1684 N N . ALA A 1 205 ? -11.715 -16.484 17.991 1.00 96.06 205 ALA A N 1
ATOM 1685 C CA . ALA A 1 205 ? -12.726 -15.473 18.249 1.00 96.06 205 ALA A CA 1
ATOM 1686 C C . ALA A 1 205 ? -13.757 -16.031 19.233 1.00 96.06 205 ALA A C 1
ATOM 1688 O O . ALA A 1 205 ? -14.461 -17.008 18.966 1.00 96.06 205 ALA A O 1
ATOM 1689 N N . LYS A 1 206 ? -13.878 -15.384 20.389 1.00 96.00 206 LYS A N 1
ATOM 1690 C CA . LYS A 1 206 ? -14.670 -15.882 21.517 1.00 96.00 206 LYS A CA 1
ATOM 1691 C C . LYS A 1 206 ? -15.351 -14.751 22.271 1.00 96.00 206 LYS A C 1
ATOM 1693 O O . LYS A 1 206 ? -15.066 -13.576 22.077 1.00 96.00 206 LYS A O 1
ATOM 1698 N N . ILE A 1 207 ? -16.273 -15.124 23.152 1.00 96.06 207 ILE A N 1
ATOM 1699 C CA . ILE A 1 207 ? -16.865 -14.202 24.122 1.00 96.06 207 ILE A CA 1
ATOM 1700 C C . ILE A 1 207 ? -16.234 -14.496 25.478 1.00 96.06 207 ILE A C 1
ATOM 1702 O O . ILE A 1 207 ? -16.365 -15.616 25.980 1.00 96.06 207 ILE A O 1
ATOM 1706 N N . GLU A 1 208 ? -15.604 -13.491 26.080 1.00 95.62 208 GLU A N 1
ATOM 1707 C CA . GLU A 1 208 ? -15.100 -13.547 27.451 1.00 95.62 208 GLU A CA 1
ATOM 1708 C C . GLU A 1 208 ? -15.773 -12.455 28.282 1.00 95.62 208 GLU A C 1
ATOM 1710 O O . GLU A 1 208 ? -15.783 -11.281 27.921 1.00 95.62 208 GLU A O 1
ATOM 1715 N N . GLU A 1 209 ? -16.375 -12.861 29.402 1.00 89.56 209 GLU A N 1
ATOM 1716 C CA . GLU A 1 209 ? -17.135 -11.987 30.300 1.00 89.56 209 GLU A CA 1
ATOM 1717 C C . GLU A 1 209 ? -18.246 -11.192 29.589 1.00 89.56 209 GLU A C 1
ATOM 1719 O O . GLU A 1 209 ? -19.364 -11.685 29.428 1.00 89.56 209 GLU A O 1
ATOM 1724 N N . SER A 1 210 ? -17.943 -9.957 29.191 1.00 92.19 210 SER A N 1
ATOM 1725 C CA . SER A 1 210 ? -18.856 -9.006 28.554 1.00 92.19 210 SER A CA 1
ATOM 1726 C C . SER A 1 210 ? -18.278 -8.401 27.274 1.00 92.19 210 SER A C 1
ATOM 1728 O O . SER A 1 210 ? -18.774 -7.382 26.802 1.00 92.19 210 SER A O 1
ATOM 1730 N N . GLU A 1 211 ? -17.251 -9.024 26.696 1.00 95.31 211 GLU A N 1
ATOM 1731 C CA . GLU A 1 211 ? -16.596 -8.559 25.476 1.00 95.31 211 GLU A CA 1
ATOM 1732 C C . GLU A 1 211 ? -16.421 -9.703 24.473 1.00 95.31 211 GLU A C 1
ATOM 1734 O O . GLU A 1 211 ? -16.313 -10.880 24.825 1.00 95.31 211 GLU A O 1
ATOM 1739 N N . MET A 1 212 ? -16.419 -9.343 23.195 1.00 96.31 212 MET A N 1
ATOM 1740 C CA . MET A 1 212 ? -15.924 -10.202 22.128 1.00 96.31 212 MET A CA 1
ATOM 1741 C C . MET A 1 212 ? -14.410 -10.038 22.097 1.00 96.31 212 MET A C 1
ATOM 1743 O O . MET A 1 212 ? -13.929 -8.906 22.070 1.00 96.31 212 MET A O 1
ATOM 1747 N N . VAL A 1 213 ? -13.683 -11.147 22.117 1.00 96.81 213 VAL A N 1
ATOM 1748 C CA . VAL A 1 213 ? -12.222 -11.205 22.144 1.00 96.81 213 VAL A CA 1
ATOM 1749 C C . VAL A 1 213 ? -11.739 -11.898 20.878 1.00 96.81 213 VAL A C 1
ATOM 1751 O O . VAL A 1 213 ? -12.229 -12.975 20.535 1.00 96.81 213 VAL A O 1
ATOM 1754 N N . PHE A 1 214 ? -10.789 -11.267 20.198 1.00 96.50 214 PHE A N 1
ATOM 1755 C CA . PHE A 1 214 ? -10.212 -11.712 18.938 1.00 96.50 214 PHE A CA 1
ATOM 1756 C C . PHE A 1 214 ? -8.707 -11.850 19.110 1.00 96.50 214 PHE A C 1
ATOM 1758 O O . PHE A 1 214 ? -8.012 -10.852 19.318 1.00 96.50 214 PHE A O 1
ATOM 1765 N N . ASP A 1 215 ? -8.213 -13.075 18.993 1.00 96.94 215 ASP A N 1
ATOM 1766 C CA . ASP A 1 215 ? -6.787 -13.349 18.914 1.00 96.94 215 ASP A CA 1
ATOM 1767 C C . ASP A 1 215 ? -6.385 -13.303 17.441 1.00 96.94 215 ASP A C 1
ATOM 1769 O O . ASP A 1 215 ? -6.883 -14.063 16.610 1.00 96.94 215 ASP A O 1
ATOM 1773 N N . LEU A 1 216 ? -5.512 -12.362 17.103 1.00 97.06 216 LEU A N 1
ATOM 1774 C CA . LEU A 1 216 ? -5.149 -12.014 15.736 1.00 97.06 216 LEU A CA 1
ATOM 1775 C C . LEU A 1 216 ? -3.651 -12.166 15.523 1.00 97.06 216 LEU A C 1
ATOM 1777 O O . LEU A 1 216 ? -2.842 -11.790 16.372 1.00 97.06 216 LEU A O 1
ATOM 1781 N N . LYS A 1 217 ? -3.282 -12.626 14.333 1.00 97.06 217 LYS A N 1
ATOM 1782 C CA . LYS A 1 217 ? -1.922 -12.540 13.809 1.00 97.06 217 LYS A CA 1
ATOM 1783 C C . LYS A 1 217 ? -1.870 -11.437 12.756 1.00 97.06 217 LYS A C 1
ATOM 1785 O O . LYS A 1 217 ? -2.512 -11.547 11.718 1.00 97.06 217 LYS A O 1
ATOM 1790 N N . LEU A 1 218 ? -1.131 -10.366 13.020 1.00 95.75 218 LEU A N 1
ATOM 1791 C CA . LEU A 1 218 ? -0.959 -9.222 12.123 1.00 95.75 218 LEU A CA 1
ATOM 1792 C C . LEU A 1 218 ? 0.404 -9.276 11.437 1.00 95.75 218 LEU A C 1
ATOM 1794 O O . LEU A 1 218 ? 1.394 -9.652 12.061 1.00 95.75 218 LEU A O 1
ATOM 1798 N N . ASN A 1 219 ? 0.475 -8.838 10.179 1.00 94.06 219 ASN A N 1
ATOM 1799 C CA . ASN A 1 219 ? 1.751 -8.599 9.506 1.00 94.06 219 ASN A CA 1
ATOM 1800 C C . ASN A 1 219 ? 2.071 -7.101 9.528 1.00 94.06 219 ASN A C 1
ATOM 1802 O O . ASN A 1 219 ? 1.307 -6.311 8.978 1.00 94.06 219 ASN A O 1
ATOM 1806 N N . ILE A 1 220 ? 3.174 -6.711 10.168 1.00 94.00 220 ILE A N 1
ATOM 1807 C CA . ILE A 1 220 ? 3.625 -5.317 10.260 1.00 94.00 220 ILE A CA 1
ATOM 1808 C C . ILE A 1 220 ? 5.103 -5.273 9.890 1.00 94.00 220 ILE A C 1
ATOM 1810 O O . ILE A 1 220 ? 5.918 -5.957 10.503 1.00 94.00 220 ILE A O 1
ATOM 1814 N N . ASN A 1 221 ? 5.471 -4.457 8.900 1.00 91.75 221 ASN A N 1
ATOM 1815 C CA . ASN A 1 221 ? 6.847 -4.368 8.399 1.00 91.75 221 ASN A CA 1
ATOM 1816 C C . ASN A 1 221 ? 7.454 -5.734 8.015 1.00 91.75 221 ASN A C 1
ATOM 1818 O O . ASN A 1 221 ? 8.636 -5.977 8.252 1.00 91.75 221 ASN A O 1
ATOM 1822 N N . ARG A 1 222 ? 6.648 -6.610 7.392 1.00 88.75 222 ARG A N 1
ATOM 1823 C CA . ARG A 1 222 ? 7.000 -7.990 6.992 1.00 88.75 222 ARG A CA 1
ATOM 1824 C C . ARG A 1 222 ? 7.288 -8.952 8.152 1.00 88.75 222 ARG A C 1
ATOM 1826 O O . ARG A 1 222 ? 7.781 -10.052 7.911 1.00 88.75 222 ARG A O 1
ATOM 1833 N N . GLU A 1 223 ? 6.965 -8.572 9.380 1.00 92.62 223 GLU A N 1
ATOM 1834 C CA . GLU A 1 223 ? 7.082 -9.416 10.567 1.00 92.62 223 GLU A CA 1
ATOM 1835 C C . GLU A 1 223 ? 5.690 -9.783 11.088 1.00 92.62 223 GLU A C 1
ATOM 1837 O O . GLU A 1 223 ? 4.756 -8.981 11.024 1.00 92.62 223 GLU A O 1
ATOM 1842 N N . GLU A 1 224 ? 5.547 -11.011 11.586 1.00 95.12 224 GLU A N 1
ATOM 1843 C CA . GLU A 1 224 ? 4.299 -11.494 12.176 1.00 95.12 224 GLU A CA 1
ATOM 1844 C C . GLU A 1 224 ? 4.250 -11.158 13.669 1.00 95.12 224 GLU A C 1
ATOM 1846 O O . GLU A 1 224 ? 5.190 -11.446 14.412 1.00 95.12 224 GLU A O 1
ATOM 1851 N N . PHE A 1 225 ? 3.131 -10.586 14.106 1.00 96.62 225 PHE A N 1
ATOM 1852 C CA . PHE A 1 225 ? 2.864 -10.255 15.500 1.00 96.62 225 PHE A CA 1
ATOM 1853 C C . PHE A 1 225 ? 1.520 -10.818 15.943 1.00 96.62 225 PHE A C 1
ATOM 1855 O O . PHE A 1 225 ? 0.554 -10.807 15.184 1.00 96.62 225 PHE A O 1
ATOM 1862 N N . LEU A 1 226 ? 1.441 -11.262 17.191 1.00 97.50 226 LEU A N 1
ATOM 1863 C CA . LEU A 1 226 ? 0.203 -11.697 17.825 1.00 97.50 226 LEU A CA 1
ATOM 1864 C C . LEU A 1 226 ? -0.398 -10.546 18.627 1.00 97.50 226 LEU A C 1
ATOM 1866 O O . LEU A 1 226 ? 0.317 -9.831 19.324 1.00 97.50 226 LEU A O 1
ATOM 1870 N N . THR A 1 227 ? -1.709 -10.366 18.565 1.00 97.50 227 THR A N 1
ATOM 1871 C CA . THR A 1 227 ? -2.411 -9.383 19.388 1.00 97.50 227 THR A CA 1
ATOM 1872 C C . THR A 1 227 ? -3.779 -9.901 19.789 1.00 97.50 227 THR A C 1
ATOM 1874 O O . THR A 1 227 ? -4.407 -10.646 19.041 1.00 97.50 227 THR A O 1
ATOM 1877 N N . THR A 1 228 ? -4.244 -9.482 20.958 1.00 97.12 228 THR A N 1
ATOM 1878 C CA . THR A 1 228 ? -5.593 -9.771 21.437 1.00 97.12 228 THR A CA 1
ATOM 1879 C C . THR A 1 228 ? -6.361 -8.464 21.474 1.00 97.12 228 THR A C 1
ATOM 1881 O O . THR A 1 228 ? -5.970 -7.525 22.170 1.00 97.12 228 THR A O 1
ATOM 1884 N N . LEU A 1 229 ? -7.449 -8.395 20.715 1.00 96.19 229 LEU A N 1
ATOM 1885 C CA . LEU A 1 229 ? -8.335 -7.239 20.672 1.00 96.19 229 LEU A CA 1
ATOM 1886 C C . LEU A 1 229 ? -9.659 -7.588 21.330 1.00 96.19 229 LEU A C 1
ATOM 1888 O O . LEU A 1 229 ? -10.162 -8.697 21.155 1.00 96.19 229 LEU A O 1
ATOM 1892 N N . SER A 1 230 ? -10.258 -6.632 22.034 1.00 95.00 230 SER A N 1
ATOM 1893 C CA . SER A 1 230 ? -11.590 -6.805 22.597 1.00 95.00 230 SER A CA 1
ATOM 1894 C C . SER A 1 230 ? -12.517 -5.644 22.262 1.00 95.00 230 SER A C 1
ATOM 1896 O O . SER A 1 230 ? -12.089 -4.501 22.085 1.00 95.00 230 SER A O 1
ATOM 1898 N N . ALA A 1 231 ? -13.803 -5.958 22.121 1.00 95.19 231 ALA A N 1
ATOM 1899 C CA . ALA A 1 231 ? -14.851 -4.973 21.905 1.00 95.19 231 ALA A CA 1
ATOM 1900 C C . ALA A 1 231 ? -16.213 -5.507 22.364 1.00 95.19 231 ALA A C 1
ATOM 1902 O O . ALA A 1 231 ? -16.541 -6.679 22.185 1.00 95.19 231 ALA A O 1
ATOM 1903 N N . GLN A 1 232 ? -17.056 -4.624 22.895 1.00 94.75 232 GLN A N 1
ATOM 1904 C CA . GLN A 1 232 ? -18.458 -4.949 23.193 1.00 94.75 232 GLN A CA 1
ATOM 1905 C C . GLN A 1 232 ? -19.332 -4.910 21.934 1.00 94.75 232 GLN A C 1
ATOM 1907 O O . GLN A 1 232 ? -20.247 -5.723 21.769 1.00 94.75 232 GLN A O 1
ATOM 1912 N N . LYS A 1 233 ? -19.035 -3.952 21.050 1.00 94.69 233 LYS A N 1
ATOM 1913 C CA . LYS A 1 233 ? -19.665 -3.761 19.748 1.00 94.69 233 LYS A CA 1
ATOM 1914 C C . LYS A 1 233 ? -18.651 -3.214 18.752 1.00 94.69 233 LYS A C 1
ATOM 1916 O O . LYS A 1 233 ? -17.819 -2.391 19.129 1.00 94.69 233 LYS A O 1
ATOM 1921 N N . LEU A 1 234 ? -18.750 -3.634 17.497 1.00 94.62 234 LEU A N 1
ATOM 1922 C CA . LEU A 1 234 ? -17.919 -3.141 16.398 1.00 94.62 234 LEU A CA 1
ATOM 1923 C C . LEU A 1 234 ? -18.653 -3.252 15.061 1.00 94.62 234 LEU A C 1
ATOM 1925 O O . LEU A 1 234 ? -19.671 -3.941 14.963 1.00 94.62 234 LEU A O 1
ATOM 1929 N N . SER A 1 235 ? -18.127 -2.599 14.032 1.00 93.44 235 SER A N 1
ATOM 1930 C CA . SER A 1 235 ? -18.613 -2.778 12.664 1.00 93.44 235 SER A CA 1
ATOM 1931 C C . SER A 1 235 ? -17.992 -3.990 11.999 1.00 93.44 235 SER A C 1
ATOM 1933 O O . SER A 1 235 ? -16.782 -4.183 12.041 1.00 93.44 235 SER A O 1
ATOM 1935 N N . TYR A 1 236 ? -18.815 -4.792 11.345 1.00 92.38 236 TYR A N 1
ATOM 1936 C CA . TYR A 1 236 ? -18.394 -6.005 10.674 1.00 92.38 236 TYR A CA 1
ATOM 1937 C C . TYR A 1 236 ? -18.821 -5.997 9.211 1.00 92.38 236 TYR A C 1
ATOM 1939 O O . TYR A 1 236 ? -19.978 -5.709 8.893 1.00 92.38 236 TYR A O 1
ATOM 1947 N N . GLU A 1 237 ? -17.901 -6.367 8.330 1.00 90.06 237 GLU A N 1
ATOM 1948 C CA . GLU A 1 237 ? -18.163 -6.559 6.910 1.00 90.06 237 GLU A CA 1
ATOM 1949 C C . GLU A 1 237 ? -17.584 -7.895 6.434 1.00 90.06 237 GLU A C 1
ATOM 1951 O O . GLU A 1 237 ? -16.479 -8.292 6.795 1.00 90.06 237 GLU A O 1
ATOM 1956 N N . LYS A 1 238 ? -18.326 -8.593 5.574 1.00 83.81 238 LYS A N 1
ATOM 1957 C CA . LYS A 1 238 ? -17.800 -9.717 4.796 1.00 83.81 238 LYS A CA 1
ATOM 1958 C C . LYS A 1 238 ? -17.734 -9.264 3.346 1.00 83.81 238 LYS A C 1
ATOM 1960 O O . LYS A 1 238 ? -18.776 -8.925 2.788 1.00 83.81 238 LYS A O 1
ATOM 1965 N N . GLU A 1 239 ? -16.543 -9.266 2.743 1.00 72.94 239 GLU A N 1
ATOM 1966 C CA . GLU A 1 239 ? -16.264 -8.617 1.445 1.00 72.94 239 GLU A CA 1
ATOM 1967 C C . GLU A 1 239 ? -17.251 -9.018 0.324 1.00 72.94 239 GLU A C 1
ATOM 1969 O O . GLU A 1 239 ? -17.583 -8.216 -0.550 1.00 72.94 239 GLU A O 1
ATOM 1974 N N . MET A 1 240 ? -17.797 -10.240 0.376 1.00 63.75 240 MET A N 1
ATOM 1975 C CA . MET A 1 240 ? -18.786 -10.731 -0.595 1.00 63.75 240 MET A CA 1
ATOM 1976 C C . MET A 1 240 ? -20.196 -10.123 -0.464 1.00 63.75 240 MET A C 1
ATOM 1978 O O . MET A 1 240 ? -20.944 -10.155 -1.438 1.00 63.75 240 MET A O 1
ATOM 1982 N N . ASP A 1 241 ? -20.578 -9.594 0.702 1.00 68.81 241 ASP A N 1
ATOM 1983 C CA . ASP A 1 241 ? -21.936 -9.085 0.977 1.00 68.81 241 ASP A CA 1
ATOM 1984 C C . ASP A 1 241 ? -22.027 -7.552 0.843 1.00 68.81 241 ASP A C 1
ATOM 1986 O O . ASP A 1 241 ? -23.108 -7.007 0.626 1.00 68.81 241 ASP A O 1
ATOM 1990 N N . ARG A 1 242 ? -20.890 -6.836 0.941 1.00 68.50 242 ARG A N 1
ATOM 1991 C CA . ARG A 1 242 ? -20.781 -5.356 0.902 1.00 68.50 242 ARG A CA 1
ATOM 1992 C C . ARG A 1 242 ? -21.746 -4.608 1.837 1.00 68.50 242 ARG A C 1
ATOM 1994 O O . ARG A 1 242 ? -21.991 -3.416 1.660 1.00 68.50 242 ARG A O 1
ATOM 2001 N N . SER A 1 243 ? -22.333 -5.304 2.808 1.00 79.56 243 SER A N 1
ATOM 2002 C CA . SER A 1 243 ? -23.193 -4.720 3.828 1.00 79.56 243 SER A CA 1
ATOM 2003 C C . SER A 1 243 ? -22.415 -4.656 5.135 1.00 79.56 243 SER A C 1
ATOM 2005 O O . SER A 1 243 ? -22.114 -5.704 5.714 1.00 79.56 243 SER A O 1
ATOM 2007 N N . THR A 1 244 ? -22.126 -3.448 5.608 1.00 84.88 244 THR A N 1
ATOM 2008 C CA . THR A 1 244 ? -21.630 -3.227 6.968 1.00 84.88 244 THR A CA 1
ATOM 2009 C C . THR A 1 244 ? -22.748 -3.528 7.960 1.00 84.88 244 THR A C 1
ATOM 2011 O O . THR A 1 244 ? -23.892 -3.103 7.778 1.00 84.88 244 THR A O 1
ATOM 2014 N N . ARG A 1 245 ? -22.436 -4.292 9.004 1.00 89.31 245 ARG A N 1
ATOM 2015 C CA . ARG A 1 245 ? -23.381 -4.707 10.046 1.00 89.31 245 ARG A CA 1
ATOM 2016 C C . ARG A 1 245 ? -22.797 -4.427 11.423 1.00 89.31 245 ARG A C 1
ATOM 2018 O O . ARG A 1 245 ? -21.585 -4.447 11.603 1.00 89.31 245 ARG A O 1
ATOM 2025 N N . GLU A 1 246 ? -23.661 -4.227 12.412 1.00 92.12 246 GLU A N 1
ATOM 2026 C CA . GLU A 1 246 ? -23.230 -4.243 13.811 1.00 92.12 246 GLU A CA 1
ATOM 2027 C C . GLU A 1 246 ? -22.915 -5.684 14.234 1.00 92.12 246 GLU A C 1
ATOM 2029 O O . GLU A 1 246 ? -23.765 -6.577 14.130 1.00 92.12 246 GLU A O 1
ATOM 2034 N N . LEU A 1 247 ? -21.714 -5.892 14.766 1.00 93.25 247 LEU A N 1
ATOM 2035 C CA . LEU A 1 247 ? -21.341 -7.079 15.518 1.00 93.25 247 LEU A CA 1
ATOM 2036 C C . LEU A 1 247 ? -21.398 -6.768 17.015 1.00 93.25 247 LEU A C 1
ATOM 2038 O O . LEU A 1 247 ? -20.863 -5.762 17.477 1.00 93.25 247 LEU A O 1
ATOM 2042 N N . SER A 1 248 ? -22.052 -7.638 17.775 1.00 94.88 248 SER A N 1
ATOM 2043 C CA . SER A 1 248 ? -22.281 -7.509 19.212 1.00 94.88 248 SER A CA 1
ATOM 2044 C C . SER A 1 248 ? -22.302 -8.885 19.875 1.00 94.88 248 SER A C 1
ATOM 2046 O O . SER A 1 248 ? -22.486 -9.907 19.214 1.00 94.88 248 SER A O 1
ATOM 2048 N N . LEU A 1 249 ? -22.261 -8.922 21.207 1.00 94.69 249 LEU A N 1
ATOM 2049 C CA . LEU A 1 249 ? -22.419 -10.167 21.974 1.00 94.69 249 LEU A CA 1
ATOM 2050 C C . LEU A 1 249 ? -23.672 -10.977 21.594 1.00 94.69 249 LEU A C 1
ATOM 2052 O O . LEU A 1 249 ? -23.671 -12.203 21.690 1.00 94.69 249 LEU A O 1
ATOM 2056 N N . SER A 1 250 ? -24.751 -10.296 21.193 1.00 95.06 250 SER A N 1
ATOM 2057 C CA . SER A 1 250 ? -26.048 -10.928 20.926 1.00 95.06 250 SER A CA 1
ATOM 2058 C C . SER A 1 250 ? -26.102 -11.703 19.610 1.00 95.06 250 SER A C 1
ATOM 2060 O O . SER A 1 250 ? -26.864 -12.662 19.517 1.00 95.06 250 SER A O 1
ATOM 2062 N N . ASN A 1 251 ? -25.289 -11.309 18.627 1.00 94.31 251 ASN A N 1
ATOM 2063 C CA . ASN A 1 251 ? -25.265 -11.891 17.285 1.00 94.31 251 ASN A CA 1
ATOM 2064 C C . ASN A 1 251 ? -23.891 -12.463 16.901 1.00 94.31 251 ASN A C 1
ATOM 2066 O O . ASN A 1 251 ? -23.737 -12.986 15.806 1.00 94.31 251 ASN A O 1
ATOM 2070 N N . PHE A 1 252 ? -22.895 -12.412 17.792 1.00 93.00 252 PHE A N 1
ATOM 2071 C CA . PHE A 1 252 ? -21.535 -12.894 17.538 1.00 93.00 252 PHE A CA 1
ATOM 2072 C C . PHE A 1 252 ? -21.483 -14.328 16.993 1.00 93.00 252 PHE A C 1
ATOM 2074 O O . PHE A 1 252 ? -20.749 -14.609 16.053 1.00 93.00 252 PHE A O 1
ATOM 2081 N N . LYS A 1 253 ? -22.312 -15.226 17.542 1.00 91.50 253 LYS A N 1
ATOM 2082 C CA . LYS A 1 253 ? -22.368 -16.645 17.144 1.00 91.50 253 LYS A CA 1
ATOM 2083 C C . LYS A 1 253 ? -22.991 -16.889 15.767 1.00 91.50 253 LYS A C 1
ATOM 2085 O O . LYS A 1 253 ? -22.929 -18.015 15.282 1.00 91.50 253 LYS A O 1
ATOM 2090 N N . ASP A 1 254 ? -23.610 -15.873 15.170 1.00 91.19 254 ASP A N 1
ATOM 2091 C CA . ASP A 1 254 ? -24.253 -15.980 13.859 1.00 91.19 254 ASP A CA 1
ATOM 2092 C C . ASP A 1 254 ? -23.251 -15.792 12.708 1.00 91.19 254 ASP A C 1
ATOM 2094 O O . ASP A 1 254 ? -23.598 -16.003 11.544 1.00 91.19 254 ASP A O 1
ATOM 2098 N N . TYR A 1 255 ? -22.015 -15.398 13.024 1.00 88.38 255 TYR A N 1
ATOM 2099 C CA . TYR A 1 255 ? -20.967 -15.114 12.056 1.00 88.38 255 TYR A CA 1
ATOM 2100 C C . TYR A 1 255 ? -19.816 -16.109 12.182 1.00 88.38 255 TYR A C 1
ATOM 2102 O O . TYR A 1 255 ? -19.409 -16.496 13.275 1.00 88.38 255 TYR A O 1
ATOM 2110 N N . ASP A 1 256 ? -19.298 -16.501 11.026 1.00 86.62 256 ASP A N 1
ATOM 2111 C CA . ASP A 1 256 ? -18.051 -17.242 10.898 1.00 86.62 256 ASP A CA 1
ATOM 2112 C C . ASP A 1 256 ? -16.901 -16.234 10.877 1.00 86.62 256 ASP A C 1
ATOM 2114 O O . ASP A 1 256 ? -16.891 -15.361 10.006 1.00 86.62 256 ASP A O 1
ATOM 2118 N N . MET A 1 257 ? -16.012 -16.325 11.865 1.00 88.38 257 MET A N 1
ATOM 2119 C CA . MET A 1 257 ? -14.936 -15.360 12.114 1.00 88.38 257 MET A CA 1
ATOM 2120 C C . MET A 1 257 ? -13.576 -15.853 11.628 1.00 88.38 257 MET A C 1
ATOM 2122 O O . MET A 1 257 ? -12.581 -15.175 11.853 1.00 88.38 257 MET A O 1
ATOM 2126 N N . ASP A 1 258 ? -13.513 -17.005 10.969 1.00 85.69 258 ASP A N 1
ATOM 2127 C CA . ASP A 1 258 ? -12.246 -17.555 10.515 1.00 85.69 258 ASP A CA 1
ATOM 2128 C C . ASP A 1 258 ? -11.802 -16.881 9.209 1.00 85.69 258 ASP A C 1
ATOM 2130 O O . ASP A 1 258 ? -12.586 -16.706 8.270 1.00 85.69 258 ASP A O 1
ATOM 2134 N N . GLY A 1 259 ? -10.515 -16.536 9.128 1.00 87.19 259 GLY A N 1
ATOM 2135 C CA . GLY A 1 259 ? -9.875 -16.140 7.876 1.00 87.19 259 GLY A CA 1
ATOM 2136 C C . GLY A 1 259 ? -9.059 -14.855 7.931 1.00 87.19 259 GLY A C 1
ATOM 2137 O O . GLY A 1 259 ? -8.730 -14.310 8.990 1.00 87.19 259 GLY A O 1
ATOM 2138 N N . ILE A 1 260 ? -8.700 -14.395 6.732 1.00 92.12 260 ILE A N 1
ATOM 2139 C CA . ILE A 1 260 ? -7.938 -13.168 6.533 1.00 92.12 260 ILE A CA 1
ATOM 2140 C C . ILE A 1 260 ? -8.870 -11.989 6.780 1.00 92.12 260 ILE A C 1
ATOM 2142 O O . ILE A 1 260 ? -9.966 -11.913 6.232 1.00 92.12 260 ILE A O 1
ATOM 2146 N N . THR A 1 261 ? -8.416 -11.038 7.579 1.00 93.19 261 THR A N 1
ATOM 2147 C CA . THR A 1 261 ? -9.180 -9.856 7.941 1.00 93.19 261 THR A CA 1
ATOM 2148 C C . THR A 1 261 ? -8.384 -8.586 7.698 1.00 93.19 261 THR A C 1
ATOM 2150 O O . THR A 1 261 ? -7.157 -8.552 7.760 1.00 93.19 261 THR A O 1
ATOM 2153 N N . GLN A 1 262 ? -9.108 -7.502 7.480 1.00 93.81 262 GLN A N 1
ATOM 2154 C CA . GLN A 1 262 ? -8.628 -6.149 7.678 1.00 93.81 262 GLN A CA 1
ATOM 2155 C C . GLN A 1 262 ? -9.260 -5.606 8.964 1.00 93.81 262 GLN A C 1
ATOM 2157 O O . GLN A 1 262 ? -10.451 -5.807 9.200 1.00 93.81 262 GLN A O 1
ATOM 2162 N N . VAL A 1 263 ? -8.473 -4.938 9.808 1.00 95.31 263 VAL A N 1
ATOM 2163 C CA . VAL A 1 263 ? -8.969 -4.332 11.057 1.00 95.31 263 VAL A CA 1
ATOM 2164 C C . VAL A 1 263 ? -8.780 -2.825 11.029 1.00 95.31 263 VAL A C 1
ATOM 2166 O O . VAL A 1 263 ? -7.757 -2.338 10.549 1.00 95.31 263 VAL A O 1
ATOM 2169 N N . MET A 1 264 ? -9.752 -2.083 11.551 1.00 95.94 264 MET A N 1
ATOM 2170 C CA . MET A 1 264 ? -9.659 -0.637 11.750 1.00 95.94 264 MET A CA 1
ATOM 2171 C C . MET A 1 264 ? -9.610 -0.313 13.233 1.00 95.94 264 MET A C 1
ATOM 2173 O O . MET A 1 264 ? -10.330 -0.910 14.041 1.00 95.94 264 MET A O 1
ATOM 2177 N N . PHE A 1 265 ? -8.862 0.734 13.552 1.00 97.44 265 PHE A N 1
ATOM 2178 C CA . PHE A 1 265 ? -8.877 1.348 14.861 1.00 97.44 265 PHE A CA 1
ATOM 2179 C C . PHE A 1 265 ? -9.138 2.849 14.802 1.00 97.44 265 PHE A C 1
ATOM 2181 O O . PHE A 1 265 ? -8.728 3.523 13.852 1.00 97.44 265 PHE A O 1
ATOM 2188 N N . PHE A 1 266 ? -9.736 3.378 15.870 1.00 97.50 266 PHE A N 1
ATOM 2189 C CA . PHE A 1 266 ? -9.738 4.809 16.160 1.00 97.50 266 PHE A CA 1
ATOM 2190 C C . PHE A 1 266 ? -8.647 5.191 17.156 1.00 97.50 266 PHE A C 1
ATOM 2192 O O . PHE A 1 266 ? -8.305 4.420 18.052 1.00 97.50 266 PHE A O 1
ATOM 2199 N N . TYR A 1 267 ? -8.161 6.424 17.041 1.00 97.69 267 TYR A N 1
ATOM 2200 C CA . TYR A 1 267 ? -7.338 7.068 18.060 1.00 97.69 267 TYR A CA 1
ATOM 2201 C C . TYR A 1 267 ? -7.520 8.587 18.037 1.00 97.69 267 TYR A C 1
ATOM 2203 O O . TYR A 1 267 ? -8.069 9.170 17.096 1.00 97.69 267 TYR A O 1
ATOM 2211 N N . LEU A 1 268 ? -7.049 9.247 19.090 1.00 97.00 268 LEU A N 1
ATOM 2212 C CA . LEU A 1 268 ? -7.044 10.700 19.204 1.00 97.00 268 LEU A CA 1
ATOM 2213 C C . LEU A 1 268 ? -5.619 11.222 19.081 1.00 97.00 268 LEU A C 1
ATOM 2215 O O . LEU A 1 268 ? -4.695 10.643 19.641 1.00 97.00 268 LEU A O 1
ATOM 2219 N N . ASP A 1 269 ? -5.442 12.357 18.413 1.00 94.94 269 ASP A N 1
ATOM 2220 C CA . ASP A 1 269 ? -4.168 13.076 18.476 1.00 94.94 269 ASP A CA 1
ATOM 2221 C C . ASP A 1 269 ? -3.862 13.479 19.932 1.00 94.94 269 ASP A C 1
ATOM 2223 O O . ASP A 1 269 ? -4.765 13.860 20.685 1.00 94.94 269 ASP A O 1
ATOM 2227 N N . GLU A 1 270 ? -2.594 13.429 20.343 1.00 95.31 270 GLU A N 1
ATOM 2228 C CA . GLU A 1 270 ? -2.149 13.840 21.684 1.00 95.31 270 GLU A CA 1
ATOM 2229 C C . GLU A 1 270 ? -2.670 15.239 22.074 1.00 95.31 270 GLU A C 1
ATOM 2231 O O . GLU A 1 270 ? -3.096 15.466 23.215 1.00 95.31 270 GLU A O 1
ATOM 2236 N N . LYS A 1 271 ? -2.712 16.164 21.107 1.00 94.06 271 LYS A N 1
ATOM 2237 C CA . LYS A 1 271 ? -3.175 17.548 21.279 1.00 94.06 271 LYS A CA 1
ATOM 2238 C C . LYS A 1 271 ? -4.692 17.702 21.182 1.00 94.06 271 LYS A C 1
ATOM 2240 O O . LYS A 1 271 ? -5.194 18.810 21.373 1.00 94.06 271 LYS A O 1
ATOM 2245 N N . SER A 1 272 ? -5.425 16.628 20.893 1.00 93.56 272 SER A N 1
ATOM 2246 C CA . SER A 1 272 ? -6.881 16.656 20.792 1.00 93.56 272 SER A CA 1
ATOM 2247 C C . SER A 1 272 ? -7.519 17.107 22.107 1.00 93.56 272 SER A C 1
ATOM 2249 O O . SER A 1 272 ? -7.145 16.660 23.197 1.00 93.56 272 SER A O 1
ATOM 2251 N N . ASN A 1 273 ? -8.509 17.989 22.001 1.00 93.88 273 ASN A N 1
ATOM 2252 C CA . ASN A 1 273 ? -9.357 18.434 23.105 1.00 93.88 273 ASN A CA 1
ATOM 2253 C C . ASN A 1 273 ? -10.743 17.767 23.082 1.00 93.88 273 ASN A C 1
ATOM 2255 O O . ASN A 1 273 ? -11.662 18.263 23.733 1.00 93.88 273 ASN A O 1
ATOM 2259 N N . ILE A 1 274 ? -10.897 16.678 22.322 1.00 95.31 274 ILE A N 1
ATOM 2260 C CA . ILE A 1 274 ? -12.110 15.859 22.323 1.00 95.31 274 ILE A CA 1
ATOM 2261 C C . ILE A 1 274 ? -12.314 15.283 23.727 1.00 95.31 274 ILE A C 1
ATOM 2263 O O . ILE A 1 274 ? -11.362 14.863 24.389 1.00 95.31 274 ILE A O 1
ATOM 2267 N N . THR A 1 275 ? -13.566 15.284 24.169 1.00 95.38 275 THR A N 1
ATOM 2268 C CA . THR A 1 275 ? -14.051 14.715 25.428 1.00 95.38 275 THR A CA 1
ATOM 2269 C C . THR A 1 275 ? -15.078 13.615 25.153 1.00 95.38 275 THR A C 1
ATOM 2271 O O . THR A 1 275 ? -15.614 13.521 24.049 1.00 95.38 275 THR A O 1
ATOM 2274 N N . ASN A 1 276 ? -15.408 12.802 26.163 1.00 95.25 276 ASN A N 1
ATOM 2275 C CA . ASN A 1 276 ? -16.499 11.828 26.051 1.00 95.25 276 ASN A CA 1
ATOM 2276 C C . ASN A 1 276 ? -17.818 12.496 25.641 1.00 95.25 276 ASN A C 1
ATOM 2278 O O . ASN A 1 276 ? -18.536 11.955 24.811 1.00 95.25 276 ASN A O 1
ATOM 2282 N N . ALA A 1 277 ? -18.120 13.679 26.187 1.00 94.88 277 ALA A N 1
ATOM 2283 C CA . ALA A 1 277 ? -19.353 14.400 25.882 1.00 94.88 277 ALA A CA 1
ATOM 2284 C C . ALA A 1 277 ? -19.458 14.764 24.393 1.00 94.88 277 ALA A C 1
ATOM 2286 O O . ALA A 1 277 ? -20.528 14.609 23.817 1.00 94.88 277 ALA A O 1
ATOM 2287 N N . ASP A 1 278 ? -18.347 15.160 23.762 1.00 94.88 278 ASP A N 1
ATOM 2288 C CA . ASP A 1 278 ? -18.316 15.475 22.327 1.00 94.88 278 ASP A CA 1
ATOM 2289 C C . ASP A 1 278 ? -18.649 14.248 21.462 1.00 94.88 278 ASP A C 1
ATOM 2291 O O . ASP A 1 278 ? -19.375 14.347 20.472 1.00 94.88 278 ASP A O 1
ATOM 2295 N N . ILE A 1 279 ? -18.112 13.079 21.834 1.00 94.19 279 ILE A N 1
ATOM 2296 C CA . ILE A 1 279 ? -18.368 11.823 21.121 1.00 94.19 279 ILE A CA 1
ATOM 2297 C C . ILE A 1 279 ? -19.811 11.376 21.353 1.00 94.19 279 ILE A C 1
ATOM 2299 O O . ILE A 1 279 ? -20.497 11.043 20.396 1.00 94.19 279 ILE A O 1
ATOM 2303 N N . LEU A 1 280 ? -20.306 11.422 22.591 1.00 93.56 280 LEU A N 1
ATOM 2304 C CA . LEU A 1 280 ? -21.686 11.042 22.907 1.00 93.56 280 LEU A CA 1
ATOM 2305 C C . LEU A 1 280 ? -22.709 11.958 22.224 1.00 93.56 280 LEU A C 1
ATOM 2307 O O . LEU A 1 280 ? -23.737 11.481 21.749 1.00 93.56 280 LEU A O 1
ATOM 2311 N N . GLU A 1 281 ? -22.418 13.256 22.116 1.00 92.50 281 GLU A N 1
ATOM 2312 C CA . GLU A 1 281 ? -23.235 14.183 21.332 1.00 92.50 281 GLU A CA 1
ATOM 2313 C C . GLU A 1 281 ? -23.267 13.772 19.856 1.00 92.50 281 GLU A C 1
ATOM 2315 O O . GLU A 1 281 ? -24.342 13.708 19.256 1.00 92.50 281 GLU A O 1
ATOM 2320 N N . TYR A 1 282 ? -22.112 13.437 19.275 1.00 92.00 282 TYR A N 1
ATOM 2321 C CA . TYR A 1 282 ? -22.036 12.906 17.915 1.00 92.00 282 TYR A CA 1
ATOM 2322 C C . TYR A 1 282 ? -22.863 11.617 17.753 1.00 92.00 282 TYR A C 1
ATOM 2324 O O . TYR A 1 282 ? -23.666 11.540 16.826 1.00 92.00 282 TYR A O 1
ATOM 2332 N N . CYS A 1 283 ? -22.746 10.673 18.688 1.00 91.56 283 CYS A N 1
ATOM 2333 C CA . CYS A 1 283 ? -23.445 9.384 18.672 1.00 91.56 283 CYS A CA 1
ATOM 2334 C C . CYS A 1 283 ? -24.963 9.496 18.865 1.00 91.56 283 CYS A C 1
ATOM 2336 O O . CYS A 1 283 ? -25.709 8.588 18.505 1.00 91.56 283 CYS A O 1
ATOM 2338 N N . SER A 1 284 ? -25.439 10.601 19.444 1.00 89.50 284 SER A N 1
ATOM 2339 C CA . SER A 1 284 ? -26.870 10.839 19.660 1.00 89.50 284 SER A CA 1
ATOM 2340 C C . SER A 1 284 ? -27.630 11.285 18.401 1.00 89.50 284 SER A C 1
ATOM 2342 O O . SER A 1 284 ? -28.849 11.458 18.449 1.00 89.50 284 SER A O 1
ATOM 2344 N N . LYS A 1 285 ? -26.936 11.493 17.274 1.00 85.06 285 LYS A N 1
ATOM 2345 C CA . LYS A 1 285 ? -27.549 11.908 16.006 1.00 85.06 285 LYS A CA 1
ATOM 2346 C C . LYS A 1 285 ? -28.212 10.711 15.311 1.00 85.06 285 LYS A C 1
ATOM 2348 O O . LYS A 1 285 ? -27.696 9.599 15.357 1.00 85.06 285 LYS A O 1
ATOM 2353 N N . GLU A 1 286 ? -29.352 10.943 14.650 1.00 62.56 286 GLU A N 1
ATOM 2354 C CA . GLU A 1 286 ? -30.174 9.878 14.033 1.00 62.56 286 GLU A CA 1
ATOM 2355 C C . GLU A 1 286 ? -29.445 9.088 12.923 1.00 62.56 286 GLU A C 1
ATOM 2357 O O . GLU A 1 286 ? -29.836 7.964 12.628 1.00 62.56 286 GLU A O 1
ATOM 2362 N N . GLU A 1 287 ? -28.367 9.636 12.350 1.00 69.06 287 GLU A N 1
ATOM 2363 C CA . GLU A 1 287 ? -27.572 9.033 11.268 1.00 69.06 287 GLU A CA 1
ATOM 2364 C C . GLU A 1 287 ? -26.110 8.803 11.687 1.00 69.06 287 GLU A C 1
ATOM 2366 O O . GLU A 1 287 ? -25.170 9.223 11.012 1.00 69.06 287 GLU A O 1
ATOM 2371 N N . THR A 1 288 ? -25.896 8.178 12.842 1.00 66.00 288 THR A N 1
ATOM 2372 C CA . THR A 1 288 ? -24.545 7.772 13.243 1.00 66.00 288 THR A CA 1
ATOM 2373 C C . THR A 1 288 ? -24.046 6.659 12.316 1.00 66.00 288 THR A C 1
ATOM 2375 O O . THR A 1 288 ? -24.685 5.615 12.192 1.00 66.00 288 THR A O 1
ATOM 2378 N N . ASP A 1 289 ? -22.912 6.895 11.652 1.00 77.25 289 ASP A N 1
ATOM 2379 C CA . ASP A 1 289 ? -22.255 5.921 10.775 1.00 77.25 289 ASP A CA 1
ATOM 2380 C C . ASP A 1 289 ? -21.958 4.627 11.549 1.00 77.25 289 ASP A C 1
ATOM 2382 O O . ASP A 1 289 ? -21.451 4.689 12.678 1.00 77.25 289 ASP A O 1
ATOM 2386 N N . PHE A 1 290 ? -22.252 3.465 10.952 1.00 79.19 290 PHE A N 1
ATOM 2387 C CA . PHE A 1 290 ? -22.013 2.157 11.571 1.00 79.19 290 PHE A CA 1
ATOM 2388 C C . PHE A 1 290 ? -20.571 2.063 12.062 1.00 79.19 290 PHE A C 1
ATOM 2390 O O . PHE A 1 290 ? -20.337 1.652 13.196 1.00 79.19 290 PHE A O 1
ATOM 2397 N N . ASP A 1 291 ? -19.619 2.564 11.272 1.00 79.75 291 ASP A N 1
ATOM 2398 C CA . ASP A 1 291 ? -18.184 2.587 11.575 1.00 79.75 291 ASP A CA 1
ATOM 2399 C C . ASP A 1 291 ? -17.833 3.227 12.924 1.00 79.75 291 ASP A C 1
ATOM 2401 O O . ASP A 1 291 ? -16.761 2.969 13.464 1.00 79.75 291 ASP A O 1
ATOM 2405 N N . SER A 1 292 ? -18.725 4.033 13.505 1.00 89.00 292 SER A N 1
ATOM 2406 C CA . SER A 1 292 ? -18.510 4.705 14.787 1.00 89.00 292 SER A CA 1
ATOM 2407 C C . SER A 1 292 ? -19.131 4.008 16.007 1.00 89.00 292 SER A C 1
ATOM 2409 O O . SER A 1 292 ? -18.933 4.478 17.127 1.00 89.00 292 SER A O 1
ATOM 2411 N N . ILE A 1 293 ? -19.795 2.855 15.846 1.00 91.69 293 ILE A N 1
ATOM 2412 C CA . ILE A 1 293 ? -20.442 2.116 16.952 1.00 91.69 293 ILE A CA 1
ATOM 2413 C C . ILE A 1 293 ? -19.460 1.790 18.085 1.00 91.69 293 ILE A C 1
ATOM 2415 O O . ILE A 1 293 ? -19.773 1.998 19.262 1.00 91.69 293 ILE A O 1
ATOM 2419 N N . ALA A 1 294 ? -18.260 1.312 17.752 1.00 92.62 294 ALA A N 1
ATOM 2420 C CA . ALA A 1 294 ? -17.241 1.005 18.753 1.00 92.62 294 ALA A CA 1
ATOM 2421 C C . ALA A 1 294 ? -16.789 2.261 19.511 1.00 92.62 294 ALA A C 1
ATOM 2423 O O . ALA A 1 294 ? -16.684 2.250 20.736 1.00 92.62 294 ALA A O 1
ATOM 2424 N N . LEU A 1 295 ? -16.589 3.372 18.794 1.00 94.31 295 LEU A N 1
ATOM 2425 C CA . LEU A 1 295 ? -16.214 4.655 19.386 1.00 94.31 295 LEU A CA 1
ATOM 2426 C C . LEU A 1 295 ? -17.287 5.151 20.367 1.00 94.31 295 LEU A C 1
ATOM 2428 O O . LEU A 1 295 ? -16.954 5.568 21.476 1.00 94.31 295 LEU A O 1
ATOM 2432 N N . CYS A 1 296 ? -18.561 5.057 19.981 1.00 93.62 296 CYS A N 1
ATOM 2433 C CA . CYS A 1 296 ? -19.695 5.402 20.835 1.00 93.62 296 CYS A CA 1
ATOM 2434 C C . CYS A 1 296 ? -19.733 4.537 22.098 1.00 93.62 296 CYS A C 1
ATOM 2436 O O . CYS A 1 296 ? -19.820 5.060 23.206 1.00 93.62 296 CYS A O 1
ATOM 2438 N N . THR A 1 297 ? -19.566 3.224 21.938 1.00 93.38 297 THR A N 1
ATOM 2439 C CA . THR A 1 297 ? -19.582 2.267 23.053 1.00 93.38 297 THR A CA 1
ATOM 2440 C C . THR A 1 297 ? -18.437 2.525 24.041 1.00 93.38 297 THR A C 1
ATOM 2442 O O . THR A 1 297 ? -18.625 2.501 25.260 1.00 93.38 297 THR A O 1
ATOM 2445 N N . ILE A 1 298 ? -17.241 2.845 23.539 1.00 94.12 298 ILE A N 1
ATOM 2446 C CA . ILE A 1 298 ? -16.097 3.210 24.382 1.00 94.12 298 ILE A CA 1
ATOM 2447 C C . ILE A 1 298 ? -16.330 4.537 25.111 1.00 94.12 298 ILE A C 1
ATOM 2449 O O . ILE A 1 298 ? -15.977 4.647 26.282 1.00 94.12 298 ILE A O 1
ATOM 2453 N N . ALA A 1 299 ? -16.954 5.534 24.479 1.00 94.25 299 ALA A N 1
ATOM 2454 C CA . ALA A 1 299 ? -17.238 6.815 25.130 1.00 94.25 299 ALA A CA 1
ATOM 2455 C C . ALA A 1 299 ? -18.261 6.713 26.277 1.00 94.25 299 ALA A C 1
ATOM 2457 O O . ALA A 1 299 ? -18.252 7.556 27.178 1.00 94.25 299 ALA A O 1
ATOM 2458 N N . GLU A 1 300 ? -19.119 5.693 26.276 1.00 94.12 300 GLU A N 1
ATOM 2459 C CA . GLU A 1 300 ? -20.051 5.412 27.376 1.00 94.12 300 GLU A CA 1
ATOM 2460 C C . GLU A 1 300 ? -19.376 4.707 28.560 1.00 94.12 300 GLU A C 1
ATOM 2462 O O . GLU A 1 300 ? -19.786 4.883 29.708 1.00 94.12 300 GLU A O 1
ATOM 2467 N N . THR A 1 301 ? -18.340 3.911 28.292 1.00 92.56 301 THR A N 1
ATOM 2468 C CA . THR A 1 301 ? -17.787 2.952 29.261 1.00 92.56 301 THR A CA 1
ATOM 2469 C C . THR A 1 301 ? -16.404 3.327 29.786 1.00 92.56 301 THR A C 1
ATOM 2471 O O . THR A 1 301 ? -16.039 2.928 30.892 1.00 92.56 301 THR A O 1
ATOM 2474 N N . ARG A 1 302 ? -15.622 4.103 29.028 1.00 94.12 302 ARG A N 1
ATOM 2475 C CA . ARG A 1 302 ? -14.216 4.416 29.318 1.00 94.12 302 ARG A CA 1
ATOM 2476 C C . ARG A 1 302 ? -13.885 5.874 29.040 1.00 94.12 302 ARG A C 1
ATOM 2478 O O . ARG A 1 302 ? -14.586 6.574 28.318 1.00 94.12 302 ARG A O 1
ATOM 2485 N N . ASN A 1 303 ? -12.779 6.351 29.602 1.00 94.81 303 ASN A N 1
ATOM 2486 C CA . ASN A 1 303 ? -12.294 7.702 29.346 1.00 94.81 303 ASN A CA 1
ATOM 2487 C C . ASN A 1 303 ? -11.555 7.759 28.000 1.00 94.81 303 ASN A C 1
ATOM 2489 O O . ASN A 1 303 ? -10.468 7.206 27.853 1.00 94.81 303 ASN A O 1
ATOM 2493 N N . ILE A 1 304 ? -12.106 8.490 27.029 1.00 95.12 304 ILE A N 1
ATOM 2494 C CA . ILE A 1 304 ? -11.554 8.548 25.665 1.00 95.12 304 ILE A CA 1
ATOM 2495 C C . ILE A 1 304 ? -10.165 9.198 25.598 1.00 95.12 304 ILE A C 1
ATOM 2497 O O . ILE A 1 304 ? -9.427 8.988 24.640 1.00 95.12 304 ILE A O 1
ATOM 2501 N N . SER A 1 305 ? -9.768 9.957 26.625 1.00 94.19 305 SER A N 1
ATOM 2502 C CA . SER A 1 305 ? -8.427 10.552 26.692 1.00 94.19 305 SER A CA 1
ATOM 2503 C C . SER A 1 305 ? -7.295 9.531 26.872 1.00 94.19 305 SER A C 1
ATOM 2505 O O . SER A 1 305 ? -6.140 9.887 26.644 1.00 94.19 305 SER A O 1
ATOM 2507 N N . GLU A 1 306 ? -7.612 8.279 27.223 1.00 96.06 306 GLU A N 1
ATOM 2508 C CA . GLU A 1 306 ? -6.654 7.165 27.283 1.00 96.06 306 GLU A CA 1
ATOM 2509 C C . GLU A 1 306 ? -6.120 6.783 25.890 1.00 96.06 306 GLU A C 1
ATOM 2511 O O . GLU A 1 306 ? -4.973 6.362 25.759 1.00 96.06 306 GLU A O 1
ATOM 2516 N N . PHE A 1 307 ? -6.901 7.022 24.832 1.00 96.94 307 PHE A N 1
ATOM 2517 C CA . PHE A 1 307 ? -6.602 6.611 23.452 1.00 96.94 307 PHE A CA 1
ATOM 2518 C C . PHE A 1 307 ? -5.860 7.693 22.655 1.00 96.94 307 PHE A C 1
ATOM 2520 O O . PHE A 1 307 ? -6.087 7.900 21.460 1.00 96.94 307 PHE A O 1
ATOM 2527 N N . LYS A 1 308 ? -5.005 8.454 23.344 1.00 97.00 308 LYS A N 1
ATOM 2528 C CA . LYS A 1 308 ? -4.230 9.548 22.755 1.00 97.00 308 LYS A CA 1
ATOM 2529 C C . LYS A 1 308 ? -2.878 9.070 22.245 1.00 97.00 308 LYS A C 1
ATOM 2531 O O . LYS A 1 308 ? -2.038 8.591 23.009 1.00 97.00 308 LYS A O 1
ATOM 2536 N N . VAL A 1 309 ? -2.638 9.301 20.962 1.00 97.25 309 VAL A N 1
ATOM 2537 C CA . VAL A 1 309 ? -1.420 8.942 20.241 1.00 97.25 309 VAL A CA 1
ATOM 2538 C C . VAL A 1 309 ? -0.817 10.202 19.625 1.00 97.25 309 VAL A C 1
ATOM 2540 O O . VAL A 1 309 ? -1.499 10.994 18.979 1.00 97.25 309 VAL A O 1
ATOM 2543 N N . LYS A 1 310 ? 0.482 10.412 19.851 1.00 95.19 310 LYS A N 1
ATOM 2544 C CA . LYS A 1 310 ? 1.215 11.568 19.316 1.00 95.19 310 LYS A CA 1
ATOM 2545 C C . LYS A 1 310 ? 1.461 11.460 17.815 1.00 95.19 310 LYS A C 1
ATOM 2547 O O . LYS A 1 310 ? 1.382 12.451 17.104 1.00 95.19 310 LYS A O 1
ATOM 2552 N N . ASP A 1 311 ? 1.841 10.266 17.389 1.00 96.38 311 ASP A N 1
ATOM 2553 C CA . ASP A 1 311 ? 2.223 9.924 16.029 1.00 96.38 311 ASP A CA 1
ATOM 2554 C C . ASP A 1 311 ? 1.990 8.419 15.873 1.00 96.38 311 ASP A C 1
ATOM 2556 O O . ASP A 1 311 ? 2.441 7.645 16.726 1.00 96.38 311 ASP A O 1
ATOM 2560 N N . ILE A 1 312 ? 1.198 8.023 14.874 1.00 96.50 312 ILE A N 1
ATOM 2561 C CA . ILE A 1 312 ? 0.741 6.635 14.740 1.00 96.50 312 ILE A CA 1
ATOM 2562 C C . ILE A 1 312 ? 1.881 5.703 14.335 1.00 96.50 312 ILE A C 1
ATOM 2564 O O . ILE A 1 312 ? 2.002 4.620 14.906 1.00 96.50 312 ILE A O 1
ATOM 2568 N N . ASP A 1 313 ? 2.766 6.159 13.450 1.00 95.88 313 ASP A N 1
ATOM 2569 C CA . ASP A 1 313 ? 3.892 5.364 12.967 1.00 95.88 313 ASP A CA 1
ATOM 2570 C C . ASP A 1 313 ? 4.877 5.103 14.105 1.00 95.88 313 ASP A C 1
ATOM 2572 O O . ASP A 1 313 ? 5.306 3.971 14.342 1.00 95.88 313 ASP A O 1
ATOM 2576 N N . LYS A 1 314 ? 5.176 6.147 14.887 1.00 96.44 314 LYS A N 1
ATOM 2577 C CA . LYS A 1 314 ? 6.007 6.017 16.080 1.00 96.44 314 LYS A CA 1
ATOM 2578 C C . LYS A 1 314 ? 5.362 5.114 17.129 1.00 96.44 314 LYS A C 1
ATOM 2580 O O . LYS A 1 314 ? 6.070 4.325 17.743 1.00 96.44 314 LYS A O 1
ATOM 2585 N N . TYR A 1 315 ? 4.053 5.225 17.356 1.00 97.56 315 TYR A N 1
ATOM 2586 C CA . TYR A 1 315 ? 3.364 4.376 18.328 1.00 97.56 315 TYR A CA 1
ATOM 2587 C C . TYR A 1 315 ? 3.429 2.900 17.940 1.00 97.56 315 TYR A C 1
ATOM 2589 O O . TYR A 1 315 ? 3.788 2.078 18.777 1.00 97.56 315 TYR A O 1
ATOM 2597 N N . ILE A 1 316 ? 3.152 2.571 16.677 1.00 96.62 316 ILE A N 1
ATOM 2598 C CA . ILE A 1 316 ? 3.246 1.193 16.182 1.00 96.62 316 ILE A CA 1
ATOM 2599 C C . ILE A 1 316 ? 4.681 0.677 16.313 1.00 96.62 316 ILE A C 1
ATOM 2601 O O . ILE A 1 316 ? 4.894 -0.442 16.772 1.00 96.62 316 ILE A O 1
ATOM 2605 N N . GLU A 1 317 ? 5.678 1.495 15.981 1.00 96.06 317 GLU A N 1
ATOM 2606 C CA . GLU A 1 317 ? 7.083 1.122 16.132 1.00 96.06 317 GLU A CA 1
ATOM 2607 C C . GLU A 1 317 ? 7.499 0.913 17.599 1.00 96.06 317 GLU A C 1
ATOM 2609 O O . GLU A 1 317 ? 8.231 -0.030 17.906 1.00 96.06 317 GLU A O 1
ATOM 2614 N N . ASP A 1 318 ? 7.030 1.764 18.513 1.00 96.19 318 ASP A N 1
ATOM 2615 C CA . ASP A 1 318 ? 7.286 1.633 19.948 1.00 96.19 318 ASP A CA 1
ATOM 2616 C C . ASP A 1 318 ? 6.633 0.347 20.495 1.00 96.19 318 ASP A C 1
ATOM 2618 O O . ASP A 1 318 ? 7.299 -0.418 21.196 1.00 96.19 318 ASP A O 1
ATOM 2622 N N . VAL A 1 319 ? 5.383 0.058 20.104 1.00 95.69 319 VAL A N 1
ATOM 2623 C CA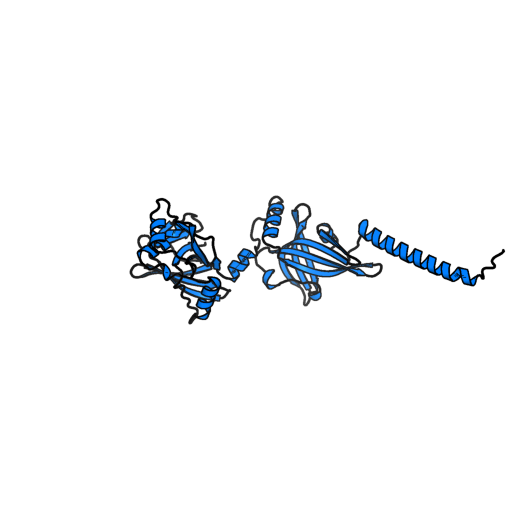 . VAL A 1 319 ? 4.666 -1.182 20.456 1.00 95.69 319 VAL A CA 1
ATOM 2624 C C . VAL A 1 319 ? 5.427 -2.415 19.961 1.00 95.69 319 VAL A C 1
ATOM 2626 O O . VAL A 1 319 ? 5.654 -3.344 20.738 1.00 95.69 319 VAL A O 1
ATOM 2629 N N . ARG A 1 320 ? 5.897 -2.408 18.706 1.00 94.56 320 ARG A N 1
ATOM 2630 C CA . ARG A 1 320 ? 6.705 -3.500 18.135 1.00 94.56 320 ARG A CA 1
ATOM 2631 C C . ARG A 1 320 ? 7.998 -3.726 18.907 1.00 94.56 320 ARG A C 1
ATOM 2633 O O . ARG A 1 320 ? 8.325 -4.860 19.245 1.00 94.56 320 ARG A O 1
ATOM 2640 N N . LYS A 1 321 ? 8.733 -2.657 19.221 1.00 93.75 321 LYS A N 1
ATOM 2641 C CA . LYS A 1 321 ? 9.990 -2.742 19.986 1.00 93.75 321 LYS A CA 1
ATOM 2642 C C . LYS A 1 321 ? 9.792 -3.233 21.413 1.00 93.75 321 LYS A C 1
ATOM 2644 O O . LYS A 1 321 ? 10.715 -3.815 21.975 1.00 93.75 321 LYS A O 1
ATOM 2649 N N . SER A 1 322 ? 8.624 -2.976 21.992 1.00 93.06 322 SER A N 1
ATOM 2650 C CA . SER A 1 322 ? 8.244 -3.489 23.307 1.00 93.06 322 SER A CA 1
ATOM 2651 C C . SER A 1 322 ? 7.634 -4.892 23.277 1.00 93.06 322 SER A C 1
ATOM 2653 O O . SER A 1 322 ? 7.250 -5.379 24.335 1.00 93.06 322 SER A O 1
ATOM 2655 N N . SER A 1 323 ? 7.517 -5.526 22.103 1.00 92.50 323 SER A N 1
ATOM 2656 C CA . SER A 1 323 ? 6.935 -6.865 22.005 1.00 92.50 323 SER A CA 1
ATOM 2657 C C . SER A 1 323 ? 7.784 -7.901 22.742 1.00 92.50 323 SER A C 1
ATOM 2659 O O . SER A 1 323 ? 9.010 -7.947 22.614 1.00 92.50 323 SER A O 1
ATOM 2661 N N . GLU A 1 324 ? 7.111 -8.748 23.510 1.00 88.75 324 GLU A N 1
ATOM 2662 C CA . GLU A 1 324 ? 7.687 -9.935 24.136 1.00 88.75 324 GLU A CA 1
ATOM 2663 C C . GLU A 1 324 ? 7.128 -11.154 23.398 1.00 88.75 324 GLU A C 1
ATOM 2665 O O . GLU A 1 324 ? 5.920 -11.253 23.191 1.00 88.75 324 GLU A O 1
ATOM 2670 N N . ASP A 1 325 ? 8.006 -12.044 22.928 1.00 90.75 325 ASP A N 1
ATOM 2671 C CA . ASP A 1 325 ? 7.638 -13.254 22.174 1.00 90.75 325 ASP A CA 1
ATOM 2672 C C . ASP A 1 325 ? 6.717 -12.999 20.957 1.00 90.75 325 ASP A C 1
ATOM 2674 O O . ASP A 1 325 ? 5.891 -13.833 20.590 1.00 90.75 325 ASP A O 1
ATOM 2678 N N . GLY A 1 326 ? 6.864 -11.833 20.315 1.00 91.62 326 GLY A N 1
ATOM 2679 C CA . GLY A 1 326 ? 6.063 -11.432 19.153 1.00 91.62 326 GLY A CA 1
ATOM 2680 C C . GLY A 1 326 ? 4.645 -10.969 19.494 1.00 91.62 326 GLY A C 1
ATOM 2681 O O . GLY A 1 326 ? 3.850 -10.741 18.585 1.00 91.62 326 GLY A O 1
ATOM 2682 N N . VAL A 1 327 ? 4.310 -10.802 20.776 1.00 95.94 327 VAL A N 1
ATOM 2683 C CA . VAL A 1 327 ? 3.007 -10.294 21.216 1.00 95.94 327 VAL A CA 1
ATOM 2684 C C . VAL A 1 327 ? 3.038 -8.768 21.308 1.00 95.94 327 VAL A C 1
ATOM 2686 O O . VAL A 1 327 ? 3.908 -8.188 21.958 1.00 95.94 327 VAL A O 1
ATOM 2689 N N . VAL A 1 328 ? 2.070 -8.109 20.674 1.00 96.38 328 VAL A N 1
ATOM 2690 C CA . VAL A 1 328 ? 1.889 -6.652 20.678 1.00 96.38 328 VAL A CA 1
ATOM 2691 C C . VAL A 1 328 ? 0.553 -6.262 21.300 1.00 96.38 328 VAL A C 1
ATOM 2693 O O . VAL A 1 328 ? -0.463 -6.938 21.126 1.00 96.38 328 VAL A O 1
ATOM 2696 N N . ASN A 1 329 ? 0.546 -5.131 22.005 1.00 95.44 329 ASN A N 1
ATOM 2697 C CA . ASN A 1 329 ? -0.645 -4.581 22.643 1.00 95.44 329 ASN A CA 1
ATOM 2698 C C . ASN A 1 329 ? -0.934 -3.174 22.107 1.00 95.44 329 ASN A C 1
ATOM 2700 O O . ASN A 1 329 ? -0.121 -2.264 22.268 1.00 95.44 329 ASN A O 1
ATOM 2704 N N . PHE A 1 330 ? -2.104 -3.007 21.493 1.00 96.44 330 PHE A N 1
ATOM 2705 C CA . PHE A 1 330 ? -2.581 -1.737 20.946 1.00 96.44 330 PHE A CA 1
ATOM 2706 C C . PHE A 1 330 ? -3.512 -1.003 21.923 1.00 96.44 330 PHE A C 1
ATOM 2708 O O . PHE A 1 330 ? -4.602 -0.563 21.567 1.00 96.44 330 PHE A O 1
ATOM 2715 N N . ASP A 1 331 ? -3.071 -0.857 23.169 1.00 95.44 331 ASP A N 1
ATOM 2716 C CA . ASP A 1 331 ? -3.822 -0.299 24.301 1.00 95.4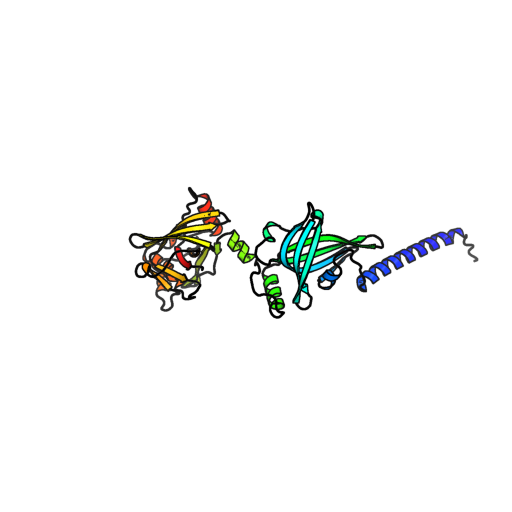4 331 ASP A CA 1
ATOM 2717 C C . ASP A 1 331 ? -4.364 1.129 24.101 1.00 95.44 331 ASP A C 1
ATOM 2719 O O . ASP A 1 331 ? -5.341 1.522 24.743 1.00 95.44 331 ASP A O 1
ATOM 2723 N N . LYS A 1 332 ? -3.747 1.911 23.210 1.00 96.94 332 LYS A N 1
ATOM 2724 C CA . LYS A 1 332 ? -4.153 3.286 22.875 1.00 96.94 332 LYS A CA 1
ATOM 2725 C C . LYS A 1 332 ? -5.022 3.379 21.630 1.00 96.94 332 LYS A C 1
ATOM 2727 O O . LYS A 1 332 ? -5.347 4.489 21.208 1.00 96.94 332 LYS A O 1
ATOM 2732 N N . LEU A 1 333 ? -5.392 2.246 21.045 1.00 97.25 333 LEU A N 1
ATOM 2733 C CA . LEU A 1 333 ? -6.249 2.170 19.874 1.00 97.25 333 LEU A CA 1
ATOM 2734 C C . LEU A 1 333 ? -7.606 1.571 20.258 1.00 97.25 333 LEU A C 1
ATOM 2736 O O . LEU A 1 333 ? -7.697 0.629 21.038 1.00 97.25 333 LEU A O 1
ATOM 2740 N N . ILE A 1 334 ? -8.678 2.119 19.694 1.00 96.69 334 ILE A N 1
ATOM 2741 C CA . ILE A 1 334 ? -10.038 1.603 19.870 1.00 96.69 334 ILE A CA 1
ATOM 2742 C C . ILE A 1 334 ? -10.336 0.674 18.703 1.00 96.69 334 ILE A C 1
ATOM 2744 O O . ILE A 1 334 ? -10.450 1.150 17.574 1.00 96.69 334 ILE A O 1
ATOM 2748 N N . PHE A 1 335 ? -10.473 -0.626 18.958 1.00 95.56 335 PHE A N 1
ATOM 2749 C CA . PHE A 1 335 ? -10.821 -1.593 17.920 1.00 95.56 335 PHE A CA 1
ATOM 2750 C C . PHE A 1 335 ? -12.248 -1.351 17.420 1.00 95.56 335 PHE A C 1
ATOM 2752 O O . PHE A 1 335 ? -13.195 -1.372 18.205 1.00 95.56 335 PHE A O 1
ATOM 2759 N N . ALA A 1 336 ? -12.389 -1.055 16.126 1.00 92.19 336 ALA A N 1
ATOM 2760 C CA . ALA A 1 336 ? -13.596 -0.420 15.611 1.00 92.19 336 ALA A CA 1
ATOM 2761 C C . ALA A 1 336 ? -14.307 -1.178 14.496 1.00 92.19 336 ALA A C 1
ATOM 2763 O O . ALA A 1 336 ? -15.537 -1.148 14.425 1.00 92.19 336 ALA A O 1
ATOM 2764 N N . PHE A 1 337 ? -13.547 -1.835 13.625 1.00 91.50 337 PHE A N 1
ATOM 2765 C CA . PHE A 1 337 ? -14.109 -2.493 12.457 1.00 91.50 337 PHE A CA 1
ATOM 2766 C C . PHE A 1 337 ? -13.304 -3.731 12.075 1.00 91.50 337 PHE A C 1
ATOM 2768 O O . PHE A 1 337 ? -12.072 -3.721 12.148 1.00 91.50 337 PHE A O 1
ATOM 2775 N N . LEU A 1 338 ? -14.020 -4.769 11.650 1.00 91.31 338 LEU A N 1
ATOM 2776 C CA . LEU A 1 338 ? -13.508 -6.053 11.188 1.00 91.31 338 LEU A CA 1
ATOM 2777 C C . LEU A 1 338 ? -14.073 -6.338 9.789 1.00 91.31 338 LEU A C 1
ATOM 2779 O O . LEU A 1 338 ? -15.287 -6.456 9.633 1.00 91.31 338 LEU A O 1
ATOM 2783 N N . MET A 1 339 ? -13.212 -6.483 8.783 1.00 91.38 339 MET A N 1
ATOM 2784 C CA . MET A 1 339 ? -13.609 -6.909 7.437 1.00 91.38 339 MET A CA 1
ATOM 2785 C C . MET A 1 339 ? -12.957 -8.231 7.077 1.00 91.38 339 MET A C 1
ATOM 2787 O O . MET A 1 339 ? -11.748 -8.270 6.855 1.00 91.38 339 MET A O 1
ATOM 2791 N N . LEU A 1 340 ? -13.761 -9.283 6.936 1.00 88.56 340 LEU A N 1
ATOM 2792 C CA . LEU A 1 340 ? -13.286 -10.567 6.430 1.00 88.56 340 LEU A CA 1
ATOM 2793 C C . LEU A 1 340 ? -13.104 -10.517 4.916 1.00 88.56 340 LEU A C 1
ATOM 2795 O O . LEU A 1 340 ? -14.039 -10.186 4.174 1.00 88.56 340 LEU A O 1
ATOM 2799 N N . ARG A 1 341 ? -11.906 -10.903 4.488 1.00 81.44 341 ARG A N 1
ATOM 2800 C CA . ARG A 1 341 ? -11.517 -11.110 3.097 1.00 81.44 341 ARG A CA 1
ATOM 2801 C C . ARG A 1 341 ? -11.688 -12.591 2.723 1.00 81.44 341 ARG A C 1
ATOM 2803 O O . ARG A 1 341 ? -11.565 -13.447 3.601 1.00 81.44 341 ARG A O 1
ATOM 2810 N N . PRO A 1 342 ? -12.053 -12.889 1.466 1.00 65.75 342 PRO A N 1
ATOM 2811 C CA . PRO A 1 342 ? -12.350 -14.240 1.001 1.00 65.75 342 PRO A CA 1
ATOM 2812 C C . PRO A 1 342 ? -11.129 -15.162 0.947 1.00 65.75 342 PRO A C 1
ATOM 2814 O O . PRO A 1 342 ? -9.985 -14.657 0.860 1.00 65.75 342 PRO A O 1
#

Mean predicted aligned error: 10.31 Å

Solvent-accessible surface area (backbone atoms only — not comparable to full-atom values): 18837 Å² total; per-residue (Å²): 136,88,83,84,76,57,75,74,75,55,50,60,61,49,53,51,50,50,51,50,50,53,52,49,51,48,54,49,52,54,53,46,52,73,73,70,72,75,85,51,56,78,61,65,54,82,59,49,74,45,28,52,77,48,80,53,95,62,33,43,35,31,44,33,50,31,34,39,57,48,78,44,82,45,78,101,55,33,39,34,41,36,29,32,36,41,37,85,84,31,37,76,43,83,46,76,50,73,43,47,59,91,38,55,45,66,59,66,82,81,63,69,52,100,35,32,31,51,26,36,40,36,42,36,28,40,53,46,94,97,57,51,27,37,78,64,39,38,37,50,43,75,51,52,61,70,55,46,52,60,47,48,70,51,23,43,86,59,71,49,80,94,69,59,68,60,50,61,70,60,51,50,32,61,43,46,12,38,46,77,51,77,65,46,75,45,64,95,76,41,65,40,40,32,38,34,37,65,46,29,33,43,77,45,78,49,79,54,103,80,28,40,37,36,36,31,41,35,38,46,65,82,39,75,32,38,34,77,48,63,36,56,35,26,21,34,34,44,68,91,70,78,52,80,40,86,39,32,80,91,53,49,87,80,55,87,72,76,44,42,26,32,40,34,28,38,35,32,48,59,85,57,83,77,48,38,65,53,47,47,57,43,55,70,42,97,78,54,57,64,70,44,46,16,59,41,54,42,37,76,74,45,71,57,73,66,22,46,40,83,45,69,69,59,48,54,51,51,34,57,74,67,35,61,96,44,37,40,72,66,85,41,45,44,57,16,33,43,32,41,49,133

Nearest PDB structures (foldseek):
  5iep-assembly1_A  TM=3.565E-01  e=7.593E-01  synthetic construct
  2bmo-assembly1_B  TM=2.993E-01  e=8.981E-01  Comamonas sp. JS765
  3wau-assembly1_B  TM=2.182E-01  e=7.179E-01  Bacteroides fragilis NCTC 9343
  5xbp-assembly1_I  TM=3.367E-01  e=2.910E+00  Diaphorobacter sp. DS2
  9ixm-assembly1_B  TM=2.187E-01  e=8.428E+00  Lacticaseibacillus

Foldseek 3Di:
DDDPDDPVVVVVVVVVVVVVVVVVVVVVVQVCCVPPDDAAEPDDPVVQQQFDWDDDDQKIKTKWKWWFQAWDDDDPFKIKTWIFTQGPQRETDTDIDIDGPQQEEEDPVPCHDNATFIWMWMWMWGDDVVDHTYTRHIYIDGDAQVVVVVSCVRNVVVPDDPDGYDHPVVVVCVQQQKDKDDWDQFPPRFTKTKMKRDKKWFPDWDDDDQWIKTWIWTQGNNDTATEIDIFQWAWEAEPVVPDIDIDHPVCVVVDDRGAIKMWMWIAAELPGPDWLVRLCVRVPDPDRDRQCPQVVVCSVPHTRNQLYDNDPSVVVVVQCVPDDPRYGYNRSIGTHYMYHDD

pLDDT: mean 88.22, std 9.79, range [45.5, 97.69]